Protein AF-A0A0B8NXT4-F1 (afdb_monomer)

Sequence (209 aa):
MANPEHKEELDTLDRLSVIGYRFGISLLAFSYLFLAYISIAQVAASVMSLLAISAALIAANLHIYDKNIRAIIVWSSWVGLLVIAVIGQPLIAQLLFCVTFSGIALKESFCFKVPGLKLIPVFIGLALIGQYFYLDILTAMSALFTGLIFGFLSIKNGRCRFILILETKPIIRYSCRLMAKRISSIALELRCRTKWITLCSSLYSPLLF

Foldseek 3Di:
DDDLVDDDDDDPVNVVLLVLQLVLLLLLLVLLLVQLVCLVVVDPDDSQVSLLSSLQSNLVSDDDPDPVLNCQLNVLSVVLNCCCVPVVDSLSSLVSSLSNQLSVLVVVVLVDVDPCSNCLSVLSVQLSVCVVVVVSVSNNVSSNSNSVSSNVVSVVVVVPPPDPVSPPVPSSVVVVVVVCVVVVVVVVVVVVVVVVVVVVVVVDDDDDD

Nearest PDB structures (foldseek):
  7udm-assembly1_A  TM=3.077E-01  e=2.463E-01  synthetic construct
  8zmg-assembly1_A  TM=3.151E-01  e=2.590E+00  Homo sapiens
  6vfi-assembly1_A  TM=2.582E-01  e=2.249E+00  synthetic construct
  7sqc-assembly1_1X  TM=1.809E-01  e=6.640E+00  Chlamydomonas reinhardtii

Secondary structure (DSSP, 8-state):
---TT--PPPPHHHHHHHHHHHHHHHHHHHHHHHHHHHHHHT-----HHHHHHHHHHHHHT---SSHHHHHHHHHHHHHHHHIIIII--HHHHHHHHHHHHHHHHHHHHHHS--TTGGGHHHHHHHHHHHHHTT-HHHHHHHHHHHHHHHHHHHHHHHHS-STTSSS-TTTHHHHHHHHHHHHHHHHHHHHHHHHHHHHHTTSS-----

Organism: NCBI:txid1481914

Mean predicted aligned error: 12.32 Å

Radius of gyration: 20.46 Å; Cα contacts (8 Å, |Δi|>4): 187; chains: 1; bounding box: 47×42×75 Å

Solvent-accessible surface area (backbone atoms only — not comparable to full-atom values): 11276 Å² total; per-residue (Å²): 132,85,63,88,87,61,80,76,80,81,51,71,65,61,56,48,40,55,51,39,30,53,50,13,44,40,41,40,11,51,28,26,40,49,43,15,50,31,42,71,69,69,48,100,71,81,49,60,66,46,45,47,53,16,39,50,33,32,40,77,48,62,85,54,93,52,66,66,63,36,46,56,35,33,48,30,26,54,50,18,50,46,33,42,75,73,69,64,41,62,71,63,18,49,55,26,37,47,53,29,54,32,51,50,36,54,55,50,43,74,78,39,96,54,92,64,38,82,50,40,51,56,29,54,50,44,22,52,51,15,59,75,69,68,35,42,68,52,20,18,54,25,21,35,55,44,9,52,52,36,40,52,48,36,54,52,54,62,67,58,63,83,64,65,83,79,68,53,76,73,65,54,66,57,53,53,59,49,47,54,51,50,52,47,48,53,50,48,52,52,54,50,53,53,52,52,55,58,55,55,66,71,72,74,76,89,90,75,134

Structure (mmCIF, N/CA/C/O backbone):
data_AF-A0A0B8NXT4-F1
#
_entry.id   AF-A0A0B8NXT4-F1
#
loop_
_atom_site.group_PDB
_atom_site.id
_atom_site.type_symbol
_atom_site.label_atom_id
_atom_site.label_alt_id
_atom_site.label_comp_id
_atom_site.label_asym_id
_atom_site.label_entity_id
_atom_site.label_seq_id
_atom_site.pdbx_PDB_ins_code
_atom_site.Cartn_x
_atom_site.Cartn_y
_atom_site.Cartn_z
_atom_site.occupancy
_atom_site.B_iso_or_equiv
_atom_site.auth_seq_id
_atom_site.auth_comp_id
_atom_site.auth_asym_id
_atom_site.auth_atom_id
_atom_site.pdbx_PDB_model_num
ATOM 1 N N . MET A 1 1 ? -24.914 -5.337 25.235 1.00 40.78 1 MET A N 1
ATOM 2 C CA . MET A 1 1 ? -24.198 -4.178 24.647 1.00 40.78 1 MET A CA 1
ATOM 3 C C . MET A 1 1 ? -23.783 -3.282 25.801 1.00 40.78 1 MET A C 1
ATOM 5 O O . MET A 1 1 ? -24.614 -3.081 26.674 1.00 40.78 1 MET A O 1
ATOM 9 N N . ALA A 1 2 ? -22.530 -2.818 25.836 1.00 44.03 2 ALA A N 1
ATOM 10 C CA . ALA A 1 2 ? -21.999 -2.002 26.933 1.00 44.03 2 ALA A CA 1
ATOM 11 C C . ALA A 1 2 ? -22.754 -0.669 27.091 1.00 44.03 2 ALA A C 1
ATOM 13 O O . ALA A 1 2 ? -23.154 -0.061 26.090 1.00 44.03 2 ALA A O 1
ATOM 14 N N . ASN A 1 3 ? -22.950 -0.260 28.347 1.00 52.53 3 ASN A N 1
ATOM 15 C CA . ASN A 1 3 ? -23.610 0.979 28.747 1.00 52.53 3 ASN A CA 1
ATOM 16 C C . ASN A 1 3 ? -22.764 2.193 28.288 1.00 52.53 3 ASN A C 1
ATOM 18 O O . ASN A 1 3 ? -21.589 2.255 28.641 1.00 52.53 3 ASN A O 1
ATOM 22 N N . PRO A 1 4 ? -23.312 3.143 27.503 1.00 56.56 4 PRO A N 1
ATOM 23 C CA . PRO A 1 4 ? -22.577 4.308 26.993 1.00 56.56 4 PRO A CA 1
ATOM 24 C C . PRO A 1 4 ? -22.055 5.269 28.072 1.00 56.56 4 PRO A C 1
ATOM 26 O O . PRO A 1 4 ? -21.209 6.107 27.769 1.00 56.56 4 PRO A O 1
ATOM 29 N N . GLU A 1 5 ? -22.533 5.157 29.310 1.00 69.75 5 GLU A N 1
ATOM 30 C CA . GLU A 1 5 ? -22.074 5.976 30.438 1.00 69.75 5 GLU A CA 1
ATOM 31 C C . GLU A 1 5 ? -20.754 5.474 31.047 1.00 69.75 5 GLU A C 1
ATOM 33 O O . GLU A 1 5 ? -20.082 6.207 31.771 1.00 69.75 5 GLU A O 1
ATOM 38 N N . HIS A 1 6 ? -20.340 4.245 30.723 1.00 55.66 6 HIS A N 1
ATOM 39 C CA . HIS A 1 6 ? -19.089 3.672 31.201 1.00 55.66 6 HIS A CA 1
ATOM 40 C C . HIS A 1 6 ? -17.977 3.884 30.166 1.00 55.66 6 HIS A C 1
ATOM 42 O O . HIS A 1 6 ? -17.968 3.263 29.101 1.00 55.66 6 HIS A O 1
ATOM 48 N N . LYS A 1 7 ? -17.031 4.781 30.469 1.00 51.56 7 LYS A N 1
ATOM 49 C CA . LYS A 1 7 ? -15.768 4.880 29.727 1.00 51.56 7 LYS A CA 1
ATOM 50 C C . LYS A 1 7 ? -14.829 3.795 30.240 1.00 51.56 7 LYS A C 1
ATOM 52 O O . LYS A 1 7 ? -14.230 3.957 31.297 1.00 51.56 7 LYS A O 1
ATOM 57 N N . GLU A 1 8 ? -14.733 2.704 29.492 1.00 58.38 8 GLU A N 1
ATOM 58 C CA . GLU A 1 8 ? -13.726 1.667 29.718 1.00 58.38 8 GLU A CA 1
ATOM 59 C C . GLU A 1 8 ? -12.323 2.282 29.569 1.00 58.38 8 GLU A C 1
ATOM 61 O O . GLU A 1 8 ? -12.062 3.066 28.649 1.00 58.38 8 GLU A O 1
ATOM 66 N N . GLU A 1 9 ? -11.434 1.973 30.510 1.00 63.62 9 GLU A N 1
ATOM 67 C CA . GLU A 1 9 ? -10.037 2.387 30.447 1.00 63.62 9 GLU A CA 1
ATOM 68 C C . GLU A 1 9 ? -9.359 1.621 29.304 1.00 63.62 9 GLU A C 1
ATOM 70 O O . GLU A 1 9 ? -9.446 0.395 29.236 1.00 63.62 9 GLU A O 1
ATOM 75 N N . LEU A 1 10 ? -8.746 2.338 28.355 1.00 61.41 10 LEU A N 1
ATOM 76 C CA . LEU A 1 10 ? -8.106 1.692 27.209 1.00 61.41 10 LEU A CA 1
ATOM 77 C C . LEU A 1 10 ? -6.908 0.869 27.678 1.00 61.41 10 LEU A C 1
ATOM 79 O O . LEU A 1 10 ? -5.921 1.428 28.162 1.00 61.41 10 LEU A O 1
ATOM 83 N N . ASP A 1 11 ? -6.966 -0.437 27.434 1.00 78.19 11 ASP A N 1
ATOM 84 C CA . ASP A 1 11 ? -5.828 -1.319 27.635 1.00 78.19 11 ASP A CA 1
ATOM 85 C C . ASP A 1 11 ? -4.679 -0.951 26.674 1.00 78.19 11 ASP A C 1
ATOM 87 O O . ASP A 1 11 ? -4.843 -0.395 25.580 1.00 78.19 11 ASP A O 1
ATOM 91 N N . THR A 1 12 ? -3.465 -1.276 27.092 1.00 80.19 12 THR A N 1
ATOM 92 C CA . THR A 1 12 ? -2.223 -1.078 26.344 1.00 80.19 12 THR A CA 1
ATOM 93 C C . THR A 1 12 ? -2.262 -1.704 24.944 1.00 80.19 12 THR A C 1
ATOM 95 O O . THR A 1 12 ? -1.736 -1.112 23.995 1.00 80.19 12 THR A O 1
ATOM 98 N N . LEU A 1 13 ? -2.943 -2.844 24.783 1.00 75.56 13 LEU A N 1
ATOM 99 C CA . LEU A 1 13 ? -3.126 -3.528 23.499 1.00 75.56 13 LEU A CA 1
ATOM 100 C C . LEU A 1 13 ? -3.982 -2.722 22.512 1.00 75.56 13 LEU A C 1
ATOM 102 O O . LEU A 1 13 ? -3.650 -2.647 21.326 1.00 75.56 13 LEU A O 1
ATOM 106 N N . ASP A 1 14 ? -5.023 -2.042 22.992 1.00 75.00 14 ASP A N 1
ATOM 107 C CA . ASP A 1 14 ? -5.861 -1.181 22.153 1.00 75.00 14 ASP A CA 1
ATOM 108 C C . ASP A 1 14 ? -5.101 0.063 21.699 1.00 75.00 14 ASP A C 1
ATOM 110 O O . ASP A 1 14 ? -5.216 0.513 20.556 1.00 75.00 14 ASP A O 1
ATOM 114 N N . ARG A 1 15 ? -4.237 0.599 22.563 1.00 75.81 15 ARG A N 1
ATOM 115 C CA . ARG A 1 15 ? -3.348 1.693 22.172 1.00 75.81 15 ARG A CA 1
ATOM 116 C C . ARG A 1 15 ? -2.363 1.251 21.088 1.00 75.81 15 ARG A C 1
ATOM 118 O O . ARG A 1 15 ? -2.132 1.999 20.134 1.00 75.81 15 ARG A O 1
ATOM 125 N N . LEU A 1 16 ? -1.800 0.051 21.217 1.00 81.56 16 LEU A N 1
ATOM 126 C CA . LEU A 1 16 ? -0.856 -0.499 20.247 1.00 81.56 16 LEU A CA 1
ATOM 127 C C . LEU A 1 16 ? -1.526 -0.774 18.895 1.00 81.56 16 LEU A C 1
ATOM 129 O O . LEU A 1 16 ? -0.958 -0.422 17.860 1.00 81.56 16 LEU A O 1
ATOM 133 N N . SER A 1 17 ? -2.750 -1.308 18.886 1.00 80.50 17 SER A N 1
ATOM 134 C CA . SER A 1 17 ? -3.489 -1.589 17.649 1.00 80.50 17 SER A CA 1
ATOM 135 C C . SER 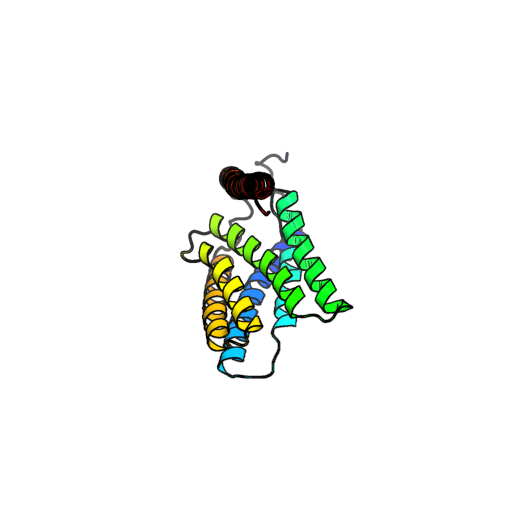A 1 17 ? -3.819 -0.315 16.860 1.00 80.50 17 SER A C 1
ATOM 137 O O . SER A 1 17 ? -3.652 -0.258 15.636 1.00 80.50 17 SER A O 1
ATOM 139 N N . VAL A 1 18 ? -4.185 0.766 17.559 1.00 79.88 18 VAL A N 1
ATOM 140 C CA . VAL A 1 18 ? -4.441 2.079 16.949 1.00 79.88 18 VAL A CA 1
ATOM 141 C C . VAL A 1 18 ? -3.169 2.677 16.349 1.00 79.88 18 VAL A C 1
ATOM 143 O O . VAL A 1 18 ? -3.203 3.213 15.235 1.00 79.88 18 VAL A O 1
ATOM 146 N N . ILE A 1 19 ? -2.043 2.594 17.064 1.00 84.44 19 ILE A N 1
ATOM 147 C CA . ILE A 1 19 ? -0.749 3.076 16.564 1.00 84.44 19 ILE A CA 1
ATOM 148 C C . ILE A 1 19 ? -0.321 2.254 15.344 1.00 84.44 19 ILE A C 1
ATOM 150 O O . ILE A 1 19 ? 0.040 2.841 14.325 1.00 84.44 19 ILE A O 1
ATOM 154 N N . GLY A 1 20 ? -0.431 0.924 15.407 1.00 85.44 20 GLY A N 1
ATOM 155 C CA . GLY A 1 20 ? -0.082 0.015 14.315 1.00 85.44 20 GLY A CA 1
ATOM 156 C C . GLY A 1 20 ? -0.885 0.280 13.041 1.00 85.44 20 GLY A C 1
ATOM 157 O O . GLY A 1 20 ? -0.307 0.393 11.961 1.00 85.44 20 GLY A O 1
ATOM 158 N N . TYR A 1 21 ? -2.201 0.484 13.161 1.00 88.12 21 TYR A N 1
ATOM 159 C CA . TYR A 1 21 ? -3.058 0.848 12.027 1.00 88.12 21 TYR A CA 1
ATOM 160 C C . TYR A 1 21 ? -2.624 2.167 11.369 1.00 88.12 21 TYR A C 1
ATOM 162 O O . TYR A 1 21 ? -2.479 2.248 10.147 1.00 88.12 21 TYR A O 1
ATOM 170 N N . ARG A 1 22 ? -2.381 3.209 12.176 1.00 87.25 22 ARG A N 1
ATOM 171 C CA . ARG A 1 22 ? -1.954 4.531 11.682 1.00 87.25 22 ARG A CA 1
ATOM 172 C C . ARG A 1 22 ? -0.574 4.473 11.039 1.00 87.25 22 ARG A C 1
ATOM 174 O O . ARG A 1 22 ? -0.371 5.064 9.981 1.00 87.25 22 ARG A O 1
ATOM 181 N N . PHE A 1 23 ? 0.351 3.744 11.655 1.00 90.25 23 PHE A N 1
ATOM 182 C CA . PHE A 1 23 ? 1.684 3.526 11.114 1.00 90.25 23 PHE A CA 1
ATOM 183 C C . PHE A 1 23 ? 1.624 2.774 9.779 1.00 90.25 23 PHE A C 1
ATOM 185 O O . PHE A 1 23 ? 2.276 3.187 8.825 1.00 90.25 23 PHE A O 1
ATOM 192 N N . GLY A 1 24 ? 0.756 1.764 9.663 1.00 92.31 24 GLY A N 1
ATOM 193 C CA . GLY A 1 24 ? 0.506 1.052 8.410 1.00 92.31 24 GLY A CA 1
ATOM 194 C C . GLY A 1 24 ? 0.061 1.971 7.267 1.00 92.31 24 GLY A C 1
ATOM 195 O O . GLY A 1 24 ? 0.594 1.868 6.166 1.00 92.31 24 GLY A O 1
ATOM 196 N N . ILE A 1 25 ? -0.847 2.924 7.521 1.00 91.88 25 ILE A N 1
ATOM 197 C CA . ILE A 1 25 ? -1.291 3.901 6.503 1.00 91.88 25 ILE A CA 1
ATOM 198 C C . ILE A 1 25 ? -0.161 4.863 6.103 1.00 91.88 25 ILE A C 1
ATOM 200 O O . ILE A 1 25 ? -0.010 5.181 4.924 1.00 91.88 25 ILE A O 1
ATOM 204 N N . SER A 1 26 ? 0.656 5.318 7.057 1.00 93.50 26 SER A N 1
ATOM 205 C CA . SER A 1 26 ? 1.833 6.150 6.761 1.00 93.50 26 SER A CA 1
ATOM 206 C C . SER A 1 26 ? 2.856 5.404 5.906 1.00 93.50 26 SER A C 1
ATOM 208 O O . SER A 1 26 ? 3.385 5.956 4.943 1.00 93.50 26 SER A O 1
ATOM 210 N N . LEU A 1 27 ? 3.106 4.137 6.235 1.00 94.81 27 LEU A N 1
ATOM 211 C CA . LEU A 1 27 ? 4.045 3.284 5.516 1.00 94.81 27 LEU A CA 1
ATOM 212 C C . LEU A 1 27 ? 3.525 2.966 4.108 1.00 94.81 27 LEU A C 1
ATOM 214 O O . LEU A 1 27 ? 4.300 2.966 3.154 1.00 94.81 27 LEU A O 1
ATOM 218 N N . LEU A 1 28 ? 2.209 2.806 3.946 1.00 94.94 28 LEU A N 1
ATOM 219 C CA . LEU A 1 28 ? 1.563 2.687 2.640 1.00 94.94 28 LEU A CA 1
ATOM 220 C C . LEU A 1 28 ? 1.795 3.930 1.769 1.00 94.94 28 LEU A C 1
ATOM 222 O O . LEU A 1 28 ? 2.192 3.804 0.611 1.00 94.94 28 LEU A O 1
ATOM 226 N N . ALA A 1 29 ? 1.592 5.128 2.328 1.00 95.19 29 ALA A N 1
ATOM 227 C CA . ALA A 1 29 ? 1.855 6.383 1.626 1.00 95.19 29 ALA A CA 1
ATOM 228 C C . ALA A 1 29 ? 3.316 6.473 1.166 1.00 95.19 29 ALA A C 1
ATOM 230 O O . ALA A 1 29 ? 3.588 6.765 0.002 1.00 95.19 29 ALA A O 1
ATOM 231 N N . PHE A 1 30 ? 4.246 6.157 2.072 1.00 95.75 30 PHE A N 1
ATOM 232 C CA . PHE A 1 30 ? 5.675 6.133 1.778 1.00 95.75 30 PHE A CA 1
ATOM 233 C C . PHE A 1 30 ? 6.021 5.121 0.680 1.00 95.75 30 PHE A C 1
ATOM 235 O O . PHE A 1 30 ? 6.772 5.447 -0.233 1.00 95.75 30 PHE A O 1
ATOM 242 N N . SER A 1 31 ? 5.420 3.929 0.711 1.00 95.88 31 SER A N 1
ATOM 243 C CA . SER A 1 31 ? 5.650 2.876 -0.286 1.00 95.88 31 SER A CA 1
ATOM 244 C C . SER A 1 31 ? 5.272 3.322 -1.699 1.00 95.88 31 SER A C 1
ATOM 246 O O . SER A 1 31 ? 6.032 3.092 -2.634 1.00 95.88 31 SER A O 1
ATOM 248 N N . TYR A 1 32 ? 4.127 3.993 -1.865 1.00 95.38 32 TYR A N 1
ATOM 249 C CA . TYR A 1 32 ? 3.691 4.499 -3.173 1.00 95.38 32 TYR A CA 1
ATOM 250 C C . TYR A 1 32 ? 4.495 5.716 -3.647 1.00 95.38 32 TYR A C 1
ATOM 252 O O . TYR A 1 32 ? 4.770 5.830 -4.839 1.00 95.38 32 TYR A O 1
ATOM 260 N N . LEU A 1 33 ? 4.923 6.600 -2.738 1.00 95.69 33 LEU A N 1
ATOM 261 C CA . LEU A 1 33 ? 5.844 7.686 -3.094 1.00 95.69 33 LEU A CA 1
ATOM 262 C C . LEU A 1 33 ? 7.210 7.142 -3.524 1.00 95.69 33 LEU A C 1
ATOM 264 O O . LEU A 1 33 ? 7.780 7.610 -4.507 1.00 95.69 33 LEU A O 1
ATOM 268 N N . PHE A 1 34 ? 7.713 6.125 -2.824 1.00 95.50 34 PHE A N 1
ATOM 269 C CA . PHE A 1 34 ? 8.961 5.469 -3.188 1.00 95.50 34 PHE A CA 1
ATOM 270 C C . PHE A 1 34 ? 8.834 4.705 -4.511 1.00 95.50 34 PHE A C 1
ATOM 272 O O . PHE A 1 34 ? 9.752 4.746 -5.325 1.00 95.50 34 PHE A O 1
ATOM 279 N N . LEU A 1 35 ? 7.671 4.099 -4.782 1.00 94.12 35 LEU A N 1
ATOM 280 C CA . LEU A 1 35 ? 7.378 3.476 -6.073 1.00 94.12 35 LEU A CA 1
ATOM 281 C C . LEU A 1 35 ? 7.424 4.502 -7.210 1.00 94.12 35 LEU A C 1
ATOM 283 O O . LEU A 1 35 ? 8.050 4.246 -8.231 1.00 94.12 35 LEU A O 1
ATOM 287 N N . ALA A 1 36 ? 6.822 5.678 -7.015 1.00 94.75 36 ALA A N 1
ATOM 288 C CA . ALA A 1 36 ? 6.888 6.753 -7.999 1.00 94.75 36 ALA A CA 1
ATOM 289 C C . ALA A 1 36 ? 8.331 7.211 -8.253 1.00 94.75 36 ALA A C 1
ATOM 291 O O . ALA A 1 36 ? 8.726 7.371 -9.404 1.00 94.75 36 ALA A O 1
ATOM 292 N N . TYR A 1 37 ? 9.131 7.372 -7.193 1.00 94.50 37 TYR A N 1
ATOM 293 C CA . TYR A 1 37 ? 10.545 7.728 -7.318 1.00 94.50 37 TYR A CA 1
ATOM 294 C C . TYR A 1 37 ? 11.330 6.683 -8.115 1.00 94.50 37 TYR A C 1
ATOM 296 O O . TYR A 1 37 ? 12.034 7.043 -9.053 1.00 94.50 37 TYR A O 1
ATOM 304 N N . ILE A 1 38 ? 11.170 5.399 -7.787 1.00 93.62 38 ILE A N 1
ATOM 305 C CA . ILE A 1 38 ? 11.840 4.296 -8.481 1.00 93.62 38 ILE A CA 1
ATOM 306 C C . ILE A 1 38 ? 11.467 4.263 -9.967 1.00 93.62 38 ILE A C 1
ATOM 308 O O . ILE A 1 38 ? 12.356 4.137 -10.806 1.00 93.62 38 ILE A O 1
ATOM 312 N N . SER A 1 39 ? 10.182 4.420 -10.299 1.00 91.56 39 SER A N 1
ATOM 313 C CA . SER A 1 39 ? 9.715 4.430 -11.690 1.00 91.56 39 SER A CA 1
ATOM 314 C C . SER A 1 39 ? 10.225 5.636 -12.487 1.00 91.56 39 SER A C 1
ATOM 316 O O . SER A 1 39 ? 10.478 5.504 -13.677 1.00 91.56 39 SER A O 1
ATOM 318 N N . ILE A 1 40 ? 10.407 6.802 -11.855 1.00 92.38 40 ILE A N 1
ATOM 319 C CA . ILE A 1 40 ? 10.955 8.002 -12.518 1.00 92.38 40 ILE A CA 1
ATOM 320 C C . ILE A 1 40 ? 12.476 7.903 -12.672 1.00 92.38 40 ILE A C 1
ATOM 322 O O . ILE A 1 40 ? 13.014 8.232 -13.723 1.00 92.38 40 ILE A O 1
ATOM 326 N N . ALA A 1 41 ? 13.170 7.471 -11.620 1.00 90.94 41 ALA A N 1
ATOM 327 C CA . ALA A 1 41 ? 14.628 7.389 -11.584 1.00 90.94 41 ALA A CA 1
ATOM 328 C C . ALA A 1 41 ? 15.182 6.114 -12.246 1.00 90.94 41 ALA A C 1
ATOM 330 O O . ALA A 1 41 ? 16.398 5.963 -12.334 1.00 90.94 41 ALA A O 1
ATOM 331 N N . GLN A 1 42 ? 14.306 5.196 -12.674 1.00 86.31 42 GLN A N 1
ATOM 332 C CA . GLN A 1 42 ? 14.641 3.897 -13.269 1.00 86.31 42 GLN A CA 1
ATOM 333 C C . GLN A 1 42 ? 15.647 3.087 -12.432 1.00 86.31 42 GLN A C 1
ATOM 335 O O . GLN A 1 42 ? 16.548 2.426 -12.946 1.00 86.31 42 GLN A O 1
ATOM 340 N N . VAL A 1 43 ? 15.492 3.140 -11.106 1.00 87.88 43 VAL A N 1
ATOM 341 C CA . VAL A 1 43 ? 16.362 2.429 -10.161 1.00 87.88 43 VAL A CA 1
ATOM 342 C C . VAL A 1 43 ? 15.871 0.991 -9.991 1.00 87.88 43 VAL A C 1
ATOM 344 O O . VAL A 1 43 ? 14.692 0.755 -9.755 1.00 87.88 43 VAL A O 1
ATOM 347 N N . ALA A 1 44 ? 16.771 0.009 -10.032 1.00 82.62 44 ALA A N 1
ATOM 348 C CA . ALA A 1 44 ? 16.433 -1.391 -9.769 1.00 82.62 44 ALA A CA 1
ATOM 349 C C . ALA A 1 44 ? 16.221 -1.650 -8.261 1.00 82.62 44 ALA A C 1
ATOM 351 O O . ALA A 1 44 ? 17.048 -2.266 -7.593 1.00 82.62 44 ALA A O 1
ATOM 352 N N . ALA A 1 45 ? 15.115 -1.152 -7.705 1.00 86.06 45 ALA A N 1
ATOM 353 C CA . ALA A 1 45 ? 14.714 -1.366 -6.317 1.00 86.06 45 ALA A CA 1
ATOM 354 C C . ALA A 1 45 ? 13.247 -1.808 -6.229 1.00 86.06 45 ALA A C 1
ATOM 356 O O . ALA A 1 45 ? 12.409 -1.422 -7.040 1.00 86.06 45 ALA A O 1
ATOM 357 N N . SER A 1 46 ? 12.919 -2.623 -5.224 1.00 86.50 46 SER A N 1
ATOM 358 C CA . SER A 1 46 ? 11.564 -3.148 -5.031 1.00 86.50 46 SER A CA 1
ATOM 359 C C . SER A 1 46 ? 10.879 -2.519 -3.821 1.00 86.50 46 SER A C 1
ATOM 361 O O . SER A 1 46 ? 11.424 -2.539 -2.719 1.00 86.50 46 SER A O 1
ATOM 363 N N . VAL A 1 47 ? 9.635 -2.071 -3.988 1.00 91.75 47 VAL A N 1
ATOM 364 C CA . VAL A 1 47 ? 8.789 -1.557 -2.889 1.00 91.75 47 VAL A CA 1
ATOM 365 C C . VAL A 1 47 ? 7.977 -2.643 -2.176 1.00 91.75 47 VAL A C 1
ATOM 367 O O . VAL A 1 47 ? 7.215 -2.356 -1.253 1.00 91.75 47 VAL A O 1
ATOM 370 N N . MET A 1 48 ? 8.105 -3.899 -2.612 1.00 91.00 48 MET A N 1
ATOM 371 C CA . MET A 1 48 ? 7.188 -4.976 -2.235 1.00 91.00 48 MET A CA 1
ATOM 372 C C . MET A 1 48 ? 7.220 -5.302 -0.741 1.00 91.00 48 MET A C 1
ATOM 374 O O . MET A 1 48 ? 6.179 -5.551 -0.143 1.00 91.00 48 MET A O 1
ATOM 378 N N . SER A 1 49 ? 8.399 -5.253 -0.119 1.00 91.62 49 SER A N 1
ATOM 379 C CA . SER A 1 49 ? 8.560 -5.479 1.321 1.00 91.62 49 SER A CA 1
ATOM 380 C C . SER A 1 49 ? 7.821 -4.426 2.150 1.00 91.62 49 SER A C 1
ATOM 382 O O . SER A 1 49 ? 7.119 -4.763 3.101 1.00 91.62 49 SER A O 1
ATOM 384 N N . LEU A 1 50 ? 7.907 -3.155 1.753 1.00 93.88 50 LEU A N 1
ATOM 385 C CA . LEU A 1 50 ? 7.201 -2.050 2.404 1.00 93.88 50 LEU A CA 1
ATOM 386 C C . LEU A 1 50 ? 5.677 -2.181 2.220 1.00 93.88 50 LEU A C 1
ATOM 388 O O . LEU A 1 50 ? 4.911 -2.045 3.179 1.00 93.88 50 LEU A O 1
ATOM 392 N N . LEU A 1 51 ? 5.221 -2.540 1.015 1.00 94.06 51 LEU A N 1
ATOM 393 C CA . LEU A 1 51 ? 3.804 -2.826 0.762 1.00 94.06 51 LEU A CA 1
ATOM 394 C C . LEU A 1 51 ? 3.300 -4.019 1.590 1.00 94.06 51 LEU A C 1
ATOM 396 O O . LEU A 1 51 ? 2.213 -3.951 2.156 1.00 94.06 51 LEU A O 1
ATOM 400 N N . ALA A 1 52 ? 4.097 -5.076 1.734 1.00 94.75 52 ALA A N 1
ATOM 401 C CA . ALA A 1 52 ? 3.743 -6.242 2.537 1.00 94.75 52 ALA A CA 1
ATOM 402 C C . ALA A 1 52 ? 3.623 -5.901 4.033 1.00 94.75 52 ALA A C 1
ATOM 404 O O . ALA A 1 52 ? 2.634 -6.261 4.672 1.00 94.75 52 ALA A O 1
ATOM 405 N N . ILE A 1 53 ? 4.582 -5.151 4.586 1.00 95.00 53 ILE A N 1
ATOM 406 C CA . ILE A 1 53 ? 4.557 -4.721 5.994 1.00 95.00 53 ILE A CA 1
ATOM 407 C C . ILE A 1 53 ? 3.356 -3.805 6.263 1.00 95.00 53 ILE A C 1
ATOM 409 O O . ILE A 1 53 ? 2.647 -3.987 7.254 1.00 95.00 53 ILE A O 1
ATOM 413 N N . SER A 1 54 ? 3.085 -2.845 5.373 1.00 95.12 54 SER A N 1
ATOM 414 C CA . SER A 1 54 ? 1.908 -1.977 5.509 1.00 95.12 54 SER A CA 1
ATOM 415 C C . SER A 1 54 ? 0.601 -2.769 5.411 1.00 95.12 54 SER A C 1
ATOM 417 O O . SER A 1 54 ? -0.279 -2.590 6.254 1.00 95.12 54 SER A O 1
ATOM 419 N N . ALA A 1 55 ? 0.482 -3.697 4.457 1.00 94.69 55 ALA A N 1
ATOM 420 C CA . ALA A 1 55 ? -0.680 -4.573 4.319 1.00 94.69 55 ALA A CA 1
ATOM 421 C C . ALA A 1 55 ? -0.914 -5.448 5.563 1.00 94.69 55 ALA A C 1
ATOM 423 O O . ALA A 1 55 ? -2.065 -5.597 5.985 1.00 94.69 55 ALA A O 1
ATOM 424 N N . ALA A 1 56 ? 0.152 -5.984 6.168 1.00 94.94 56 ALA A N 1
ATOM 425 C CA . ALA A 1 56 ? 0.098 -6.785 7.390 1.00 94.94 56 ALA A CA 1
ATOM 426 C C . ALA A 1 56 ? -0.400 -5.962 8.588 1.00 94.94 56 ALA A C 1
ATOM 428 O O . ALA A 1 56 ? -1.352 -6.354 9.265 1.00 94.94 56 ALA A O 1
ATOM 429 N N . LEU A 1 57 ? 0.198 -4.787 8.814 1.00 93.12 57 LEU A N 1
ATOM 430 C CA . LEU A 1 57 ? -0.164 -3.891 9.916 1.00 93.12 57 LEU A CA 1
ATOM 431 C C . LEU A 1 57 ? -1.607 -3.408 9.818 1.00 93.12 57 LEU A C 1
ATOM 433 O O . LEU A 1 57 ? -2.302 -3.318 10.833 1.00 93.12 57 LEU A O 1
ATOM 437 N N . ILE A 1 58 ? -2.071 -3.099 8.605 1.00 92.62 58 ILE A N 1
ATOM 438 C CA . ILE A 1 58 ? -3.447 -2.655 8.424 1.00 92.62 58 ILE A CA 1
ATOM 439 C C . ILE A 1 58 ? -4.415 -3.828 8.607 1.00 92.62 58 ILE A C 1
ATOM 441 O O . ILE A 1 58 ? -5.407 -3.666 9.312 1.00 92.62 58 ILE A O 1
ATOM 445 N N . ALA A 1 59 ? -4.130 -5.004 8.039 1.00 92.38 59 ALA A N 1
ATOM 446 C CA . ALA A 1 59 ? -4.997 -6.176 8.158 1.00 92.38 59 ALA A CA 1
ATOM 447 C C . ALA A 1 59 ? -5.128 -6.681 9.603 1.00 92.38 59 ALA A C 1
ATOM 449 O O . ALA A 1 59 ? -6.233 -7.028 10.017 1.00 92.38 59 ALA A O 1
ATOM 450 N N . ALA A 1 60 ? -4.040 -6.665 10.379 1.00 90.12 60 ALA A N 1
ATOM 451 C CA . ALA A 1 60 ? -4.045 -7.071 11.785 1.00 90.12 60 ALA A CA 1
ATOM 452 C C . ALA A 1 60 ? -4.954 -6.186 12.655 1.00 90.12 60 ALA A C 1
ATOM 454 O O . ALA A 1 60 ? -5.603 -6.675 13.574 1.00 90.12 60 ALA A O 1
ATOM 455 N N . ASN A 1 61 ? -5.041 -4.892 12.333 1.00 88.38 61 ASN A N 1
ATOM 456 C CA . ASN A 1 61 ? -5.770 -3.898 13.124 1.00 88.38 61 ASN A CA 1
ATOM 457 C C . ASN A 1 61 ? -7.089 -3.447 12.461 1.00 88.38 61 ASN A C 1
ATOM 459 O O . ASN A 1 61 ? -7.725 -2.479 12.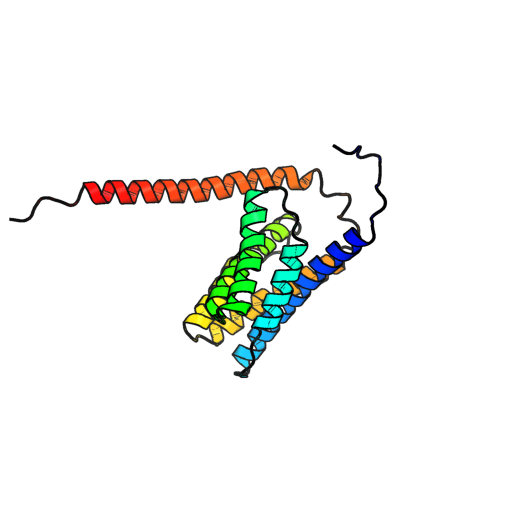892 1.00 88.38 61 ASN A O 1
ATOM 463 N N . LEU A 1 62 ? -7.526 -4.119 11.387 1.00 85.31 62 LEU A N 1
ATOM 464 C CA . LEU A 1 62 ? -8.708 -3.710 10.634 1.00 85.31 62 LEU A CA 1
ATOM 465 C C . LEU A 1 62 ? -9.999 -4.136 11.338 1.00 85.31 62 LEU A C 1
ATOM 467 O O . LEU A 1 62 ? -10.427 -5.289 11.291 1.00 85.31 62 LEU A O 1
ATOM 471 N N . HIS A 1 63 ? -10.714 -3.150 11.872 1.00 80.12 63 HIS A N 1
ATOM 472 C CA . HIS A 1 63 ? -12.064 -3.349 12.385 1.00 80.12 63 HIS A CA 1
ATOM 473 C C . HIS A 1 63 ? -13.121 -2.781 11.416 1.00 80.12 63 HIS A C 1
ATOM 475 O O . HIS A 1 63 ? -13.193 -1.568 11.196 1.00 80.12 63 HIS A O 1
ATOM 481 N N . ILE A 1 64 ? -13.938 -3.657 10.815 1.00 78.31 64 ILE A N 1
ATOM 482 C CA . ILE A 1 64 ? -15.127 -3.327 9.998 1.00 78.31 64 ILE A CA 1
ATOM 483 C C . ILE A 1 64 ? -16.333 -4.084 10.558 1.00 78.31 64 ILE A C 1
ATOM 485 O O . ILE A 1 64 ? -16.252 -5.291 10.767 1.00 78.31 64 ILE A O 1
ATOM 489 N N . TYR A 1 65 ? -17.452 -3.398 10.805 1.00 73.50 65 TYR A N 1
ATOM 490 C CA . TYR A 1 65 ? -18.638 -4.004 11.432 1.00 73.50 65 TYR A CA 1
ATOM 491 C C . TYR A 1 65 ? -19.226 -5.179 10.637 1.00 73.50 65 TYR A C 1
ATOM 493 O O . TYR A 1 65 ? -19.718 -6.130 11.236 1.00 73.50 65 TYR A O 1
ATOM 501 N N . ASP A 1 66 ? -19.159 -5.130 9.306 1.00 78.75 66 ASP A N 1
ATOM 502 C CA . ASP A 1 66 ? -19.583 -6.238 8.452 1.00 78.75 66 ASP A CA 1
ATOM 503 C C . ASP A 1 66 ? -18.517 -7.345 8.428 1.00 78.75 66 ASP A C 1
ATOM 505 O O . ASP A 1 66 ? -17.397 -7.147 7.944 1.00 78.75 66 ASP A O 1
ATOM 509 N N . LYS A 1 67 ? -18.877 -8.523 8.948 1.00 85.81 67 LYS A N 1
ATOM 510 C CA . LYS A 1 67 ? -17.978 -9.680 9.038 1.00 85.81 67 LYS A CA 1
ATOM 511 C C . LYS A 1 67 ? -17.485 -10.163 7.670 1.00 85.81 67 LYS A C 1
ATOM 513 O O . LYS A 1 67 ? -16.329 -10.561 7.559 1.00 85.81 67 LYS A O 1
ATOM 518 N N . ASN A 1 68 ? -18.326 -10.105 6.635 1.00 85.69 68 ASN A N 1
ATOM 519 C CA . ASN A 1 68 ? -18.009 -10.654 5.319 1.00 85.69 68 ASN A CA 1
ATOM 520 C C . ASN A 1 68 ? -17.008 -9.743 4.606 1.00 85.69 68 ASN A C 1
ATOM 522 O O . ASN A 1 68 ? -15.994 -10.207 4.091 1.00 85.69 68 ASN A O 1
ATOM 526 N N . ILE A 1 69 ? -17.258 -8.431 4.641 1.00 84.38 69 ILE A N 1
ATOM 527 C CA . ILE A 1 69 ? -16.361 -7.435 4.038 1.00 84.38 69 ILE A CA 1
ATOM 528 C C . ILE A 1 69 ? -15.011 -7.436 4.762 1.00 84.38 69 ILE A C 1
ATOM 530 O O . ILE A 1 69 ? -13.964 -7.416 4.115 1.00 84.38 69 ILE A O 1
ATOM 534 N N . ARG A 1 70 ? -15.026 -7.507 6.102 1.00 87.06 70 ARG A N 1
ATOM 535 C CA . ARG A 1 70 ? -13.797 -7.613 6.896 1.00 87.06 70 ARG A CA 1
ATOM 536 C C . ARG A 1 70 ? -12.990 -8.845 6.495 1.00 87.06 70 ARG A C 1
ATOM 538 O O . ARG A 1 70 ? -11.792 -8.715 6.275 1.00 87.06 70 ARG A O 1
ATOM 545 N N . ALA A 1 71 ? -13.638 -10.005 6.383 1.00 88.81 71 ALA A N 1
ATOM 546 C CA . ALA A 1 71 ? -12.972 -11.246 6.017 1.00 88.81 71 ALA A CA 1
ATOM 547 C C . ALA A 1 71 ? -12.300 -11.136 4.643 1.00 88.81 71 ALA A C 1
ATOM 549 O O . ALA A 1 71 ? -11.118 -11.428 4.545 1.00 88.81 71 ALA A O 1
ATOM 550 N N . ILE A 1 72 ? -13.000 -10.644 3.615 1.00 90.75 72 ILE A N 1
ATOM 551 C CA . ILE A 1 72 ? -12.434 -10.499 2.261 1.00 90.75 72 ILE A CA 1
ATOM 552 C C . ILE A 1 72 ? -11.175 -9.623 2.278 1.00 90.75 72 ILE A C 1
ATOM 554 O O . ILE A 1 72 ? -10.141 -10.013 1.739 1.00 90.75 72 ILE A O 1
ATOM 558 N N . ILE A 1 73 ? -11.237 -8.465 2.941 1.00 90.00 73 ILE A N 1
ATOM 559 C CA . ILE A 1 73 ? -10.099 -7.544 3.016 1.00 90.00 73 ILE A CA 1
ATOM 560 C C . ILE A 1 73 ? -8.951 -8.183 3.805 1.00 90.00 73 ILE A C 1
ATOM 562 O O . ILE A 1 73 ? -7.846 -8.296 3.293 1.00 90.00 73 ILE A O 1
ATOM 566 N N . VAL A 1 74 ? -9.192 -8.660 5.025 1.00 93.81 74 VAL A N 1
ATOM 567 C CA . VAL A 1 74 ? -8.126 -9.213 5.876 1.00 93.81 74 VAL A CA 1
ATOM 568 C C . VAL A 1 74 ? -7.487 -10.447 5.235 1.00 93.81 74 VAL A C 1
ATOM 570 O O . VAL A 1 74 ? -6.262 -10.512 5.136 1.00 93.81 74 VAL A O 1
ATOM 573 N N . TRP A 1 75 ? -8.289 -11.389 4.732 1.00 94.06 75 TRP A N 1
ATOM 574 C CA . TRP A 1 75 ? -7.773 -12.598 4.090 1.00 94.06 75 TRP A CA 1
ATOM 575 C C . TRP A 1 75 ? -7.006 -12.299 2.807 1.00 94.06 75 TRP A C 1
ATOM 577 O O . TRP A 1 75 ? -5.985 -12.937 2.581 1.00 94.06 75 TRP A O 1
ATOM 587 N N . SER A 1 76 ? -7.413 -11.314 2.000 1.00 93.88 76 SER A N 1
ATOM 588 C CA . SER A 1 76 ? -6.625 -10.949 0.813 1.00 93.88 76 SER A CA 1
ATOM 589 C C . SER A 1 76 ? -5.220 -10.436 1.169 1.00 93.88 76 SER A C 1
ATOM 591 O O . SER A 1 76 ? -4.260 -10.856 0.528 1.00 93.88 76 SER A O 1
ATOM 593 N N . SER A 1 77 ? -5.050 -9.656 2.248 1.00 94.19 77 SER A N 1
ATOM 594 C CA . SER A 1 77 ? -3.710 -9.287 2.750 1.00 94.19 77 SER A CA 1
ATOM 595 C C . SER A 1 77 ? -2.897 -10.507 3.197 1.00 94.19 77 SER A C 1
ATOM 597 O O . SER A 1 77 ? -1.732 -10.632 2.828 1.00 94.19 77 SER A O 1
ATOM 599 N N . TRP A 1 78 ? -3.489 -11.415 3.980 1.00 95.12 78 TRP A N 1
ATOM 600 C CA . TRP A 1 78 ? -2.779 -12.604 4.473 1.00 95.12 78 TRP A CA 1
ATOM 601 C C . TRP A 1 78 ? -2.394 -13.568 3.352 1.00 95.12 78 TRP A C 1
ATOM 603 O O . TRP A 1 78 ? -1.267 -14.054 3.325 1.00 95.12 78 TRP A O 1
ATOM 613 N N . VAL A 1 79 ? -3.288 -13.797 2.388 1.00 95.31 79 VAL A N 1
ATOM 614 C CA . VAL A 1 79 ? -2.974 -14.598 1.200 1.00 95.31 79 VAL A CA 1
ATOM 615 C C . VAL A 1 79 ? -1.878 -13.911 0.385 1.00 95.31 79 VAL A C 1
ATOM 617 O O . VAL A 1 79 ? -0.939 -14.581 -0.018 1.00 95.31 79 VAL A O 1
ATOM 620 N N . GLY A 1 80 ? -1.916 -12.584 0.209 1.00 94.06 80 GLY A N 1
ATOM 621 C CA . GLY A 1 80 ? -0.857 -11.842 -0.489 1.00 94.06 80 GLY A CA 1
ATOM 622 C C . GLY A 1 80 ? 0.520 -11.993 0.165 1.00 94.06 80 GLY A C 1
ATOM 623 O O . GLY A 1 80 ? 1.511 -12.228 -0.526 1.00 94.06 80 GLY A O 1
ATOM 624 N N . LEU A 1 81 ? 0.576 -11.952 1.499 1.00 94.56 81 LEU A N 1
ATOM 625 C CA . LEU A 1 81 ? 1.794 -12.230 2.267 1.00 94.56 81 LEU A CA 1
ATOM 626 C C . LEU A 1 81 ? 2.303 -13.658 2.035 1.00 94.56 81 LEU A C 1
ATOM 628 O O . LEU A 1 81 ? 3.494 -13.839 1.790 1.00 94.56 81 LEU A O 1
ATOM 632 N N . LEU A 1 82 ? 1.415 -14.657 2.057 1.00 94.56 82 LEU A N 1
ATOM 633 C CA . LEU A 1 82 ? 1.780 -16.048 1.771 1.00 94.56 82 LEU A CA 1
ATOM 634 C C . LEU A 1 82 ? 2.270 -16.235 0.330 1.00 94.56 82 LEU A C 1
ATOM 636 O O . LEU A 1 82 ? 3.236 -16.960 0.111 1.00 94.56 82 LEU A O 1
ATOM 640 N N . VAL A 1 83 ? 1.657 -15.561 -0.649 1.00 94.56 83 VAL A N 1
ATOM 641 C CA . VAL A 1 83 ? 2.107 -15.610 -2.048 1.00 94.56 83 VAL A CA 1
ATOM 642 C C . VAL A 1 83 ? 3.534 -15.078 -2.178 1.00 94.56 83 VAL A C 1
ATOM 644 O O . VAL A 1 83 ? 4.349 -15.708 -2.846 1.00 94.56 83 VAL A O 1
ATOM 647 N N . ILE A 1 84 ? 3.874 -13.967 -1.517 1.00 93.44 84 ILE A N 1
ATOM 648 C CA . ILE A 1 84 ? 5.259 -13.468 -1.507 1.00 93.44 84 ILE A CA 1
ATOM 649 C C . ILE A 1 84 ? 6.196 -14.434 -0.783 1.00 93.44 84 ILE A C 1
ATOM 651 O O . ILE A 1 84 ? 7.265 -14.728 -1.306 1.00 93.44 84 ILE A O 1
ATOM 655 N N . ALA A 1 85 ? 5.808 -14.927 0.395 1.00 92.38 85 ALA A N 1
ATOM 656 C CA . ALA A 1 85 ? 6.689 -15.724 1.245 1.00 92.38 85 ALA A CA 1
ATOM 657 C C . ALA A 1 85 ? 6.967 -17.133 0.697 1.00 92.38 85 ALA A C 1
ATOM 659 O O . ALA A 1 85 ? 8.064 -17.648 0.883 1.00 92.38 85 ALA A O 1
ATOM 660 N N . VAL A 1 86 ? 5.981 -17.759 0.048 1.00 94.25 86 VAL A N 1
ATOM 661 C CA . VAL A 1 86 ? 6.058 -19.163 -0.392 1.00 94.25 86 VAL A CA 1
ATOM 662 C C . VAL A 1 86 ? 6.246 -19.277 -1.901 1.00 94.25 86 VAL A C 1
ATOM 664 O O . VAL A 1 86 ? 7.058 -20.071 -2.361 1.00 94.25 86 VAL A O 1
ATOM 667 N N . ILE A 1 87 ? 5.485 -18.506 -2.680 1.00 92.00 87 ILE A N 1
ATOM 668 C CA . ILE A 1 87 ? 5.451 -18.632 -4.146 1.00 92.00 87 ILE A CA 1
ATOM 669 C C . ILE A 1 87 ? 6.473 -17.688 -4.797 1.00 92.00 87 ILE A C 1
ATOM 671 O O . ILE A 1 87 ? 6.939 -17.945 -5.904 1.00 92.00 87 ILE A O 1
ATOM 675 N N . GLY A 1 88 ? 6.825 -16.584 -4.130 1.00 89.31 88 GLY A N 1
ATOM 676 C CA . GLY A 1 88 ? 7.771 -15.598 -4.652 1.00 89.31 88 GLY A CA 1
ATOM 677 C C . GLY A 1 88 ? 7.239 -14.821 -5.859 1.00 89.31 88 GLY A C 1
ATOM 678 O O . GLY A 1 88 ? 8.028 -14.312 -6.647 1.00 89.31 88 GLY A O 1
ATOM 679 N N . GLN A 1 89 ? 5.913 -14.734 -6.028 1.00 90.19 89 GLN A N 1
ATOM 680 C CA . GLN A 1 89 ? 5.269 -14.065 -7.166 1.00 90.19 89 GLN A CA 1
ATOM 681 C C . GLN A 1 89 ? 4.775 -12.657 -6.779 1.00 90.19 89 GLN A C 1
ATOM 683 O O . GLN A 1 89 ? 3.647 -12.512 -6.291 1.00 90.19 89 GLN A O 1
ATOM 688 N N . PRO A 1 90 ? 5.580 -11.594 -6.992 1.00 88.94 90 PRO A N 1
ATOM 689 C CA . PRO A 1 90 ? 5.274 -10.250 -6.498 1.00 88.94 90 PRO A CA 1
ATOM 690 C C . PRO A 1 90 ? 4.016 -9.655 -7.140 1.00 88.94 90 PRO A C 1
ATOM 692 O O . PRO A 1 90 ? 3.225 -9.010 -6.457 1.00 88.94 90 PRO A O 1
ATOM 695 N N . LEU A 1 91 ? 3.784 -9.908 -8.431 1.00 88.75 91 LEU A N 1
ATOM 696 C CA . LEU A 1 91 ? 2.661 -9.322 -9.167 1.00 88.75 91 LEU A CA 1
ATOM 697 C C . LEU A 1 91 ? 1.300 -9.790 -8.619 1.00 88.75 91 LEU A C 1
ATOM 699 O O . LEU A 1 91 ? 0.386 -8.990 -8.418 1.00 88.75 91 LEU A O 1
ATOM 703 N N . ILE A 1 92 ? 1.184 -11.086 -8.315 1.00 91.06 92 ILE A N 1
ATOM 704 C CA . ILE A 1 92 ? -0.038 -11.684 -7.757 1.00 91.06 92 ILE A CA 1
ATOM 705 C C . ILE A 1 92 ? -0.289 -11.152 -6.344 1.00 91.06 92 ILE A C 1
ATOM 707 O O . ILE A 1 92 ? -1.414 -10.790 -5.998 1.00 91.06 92 ILE A O 1
ATOM 711 N N . ALA A 1 93 ? 0.757 -11.062 -5.526 1.00 93.31 93 ALA A N 1
ATOM 712 C 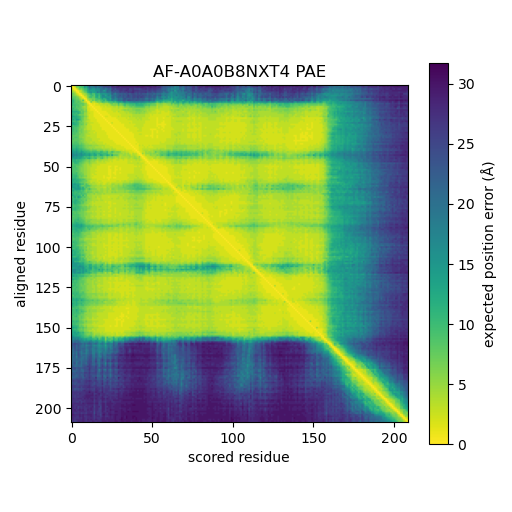CA . ALA A 1 93 ? 0.624 -10.520 -4.184 1.00 93.31 93 ALA A CA 1
ATOM 713 C C . ALA A 1 93 ? 0.237 -9.039 -4.185 1.00 93.31 93 ALA A C 1
ATOM 715 O O . ALA A 1 93 ? -0.605 -8.623 -3.392 1.00 93.31 93 ALA A O 1
ATOM 716 N N . GLN A 1 94 ? 0.771 -8.252 -5.119 1.00 91.75 94 GLN A N 1
ATOM 717 C CA . GLN A 1 94 ? 0.390 -6.854 -5.268 1.00 91.75 94 GLN A CA 1
ATOM 718 C C . GLN A 1 94 ? -1.077 -6.691 -5.677 1.00 91.75 94 GLN A C 1
ATOM 720 O O . GLN A 1 94 ? -1.747 -5.783 -5.182 1.00 91.75 94 GLN A O 1
ATOM 725 N N . LEU A 1 95 ? -1.608 -7.583 -6.519 1.00 93.75 95 LEU A N 1
ATOM 726 C CA . LEU A 1 95 ? -3.034 -7.607 -6.850 1.00 93.75 95 LEU A CA 1
ATOM 727 C C . LEU A 1 95 ? -3.893 -7.854 -5.601 1.00 93.75 95 LEU A C 1
ATOM 729 O O . LEU A 1 95 ? -4.897 -7.174 -5.389 1.00 93.75 95 LEU A O 1
ATOM 733 N N . LEU A 1 96 ? -3.471 -8.779 -4.738 1.00 94.31 96 LEU A N 1
ATOM 734 C CA . LEU A 1 96 ? -4.147 -9.058 -3.470 1.00 94.31 96 LEU A CA 1
ATOM 735 C C . LEU A 1 96 ? -4.059 -7.874 -2.495 1.00 94.31 96 LEU A C 1
ATOM 737 O O . LEU A 1 96 ? -5.061 -7.504 -1.885 1.00 94.31 96 LEU A O 1
ATOM 741 N N . PHE A 1 97 ? -2.907 -7.207 -2.406 1.00 94.38 97 PHE A N 1
ATOM 742 C CA . PHE A 1 97 ? -2.762 -5.982 -1.616 1.00 94.38 97 PHE A CA 1
ATOM 743 C C . PHE A 1 97 ? -3.574 -4.809 -2.184 1.00 94.38 97 PHE A C 1
ATOM 745 O O . PHE A 1 97 ? -4.098 -3.989 -1.434 1.00 94.38 97 PHE A O 1
ATOM 752 N N . CYS A 1 98 ? -3.768 -4.734 -3.501 1.00 92.50 98 CYS A N 1
ATOM 753 C CA . CYS A 1 98 ? -4.635 -3.730 -4.115 1.00 92.50 98 CYS A CA 1
ATOM 754 C C . CYS A 1 98 ? -6.084 -3.843 -3.619 1.00 92.50 98 CYS A C 1
ATOM 756 O O . CYS A 1 98 ? -6.726 -2.818 -3.362 1.00 92.50 98 CYS A O 1
ATOM 758 N N . VAL A 1 99 ? -6.587 -5.066 -3.411 1.00 92.38 99 VAL A N 1
ATOM 759 C CA . VAL A 1 99 ? -7.915 -5.291 -2.817 1.00 92.38 99 VAL A CA 1
ATOM 760 C C . VAL A 1 99 ? -7.986 -4.677 -1.418 1.00 92.38 99 VAL A C 1
ATOM 762 O O . VAL A 1 99 ? -8.960 -3.988 -1.094 1.00 92.38 99 VAL A O 1
ATOM 765 N N . THR A 1 100 ? -6.943 -4.851 -0.604 1.00 93.19 100 THR A N 1
ATOM 766 C CA . THR A 1 100 ? -6.947 -4.335 0.768 1.00 93.19 100 THR A CA 1
ATOM 767 C C . THR A 1 100 ? -6.831 -2.830 0.827 1.00 93.19 100 THR A C 1
ATOM 769 O O . THR A 1 100 ? -7.671 -2.183 1.457 1.00 93.19 100 THR A O 1
ATOM 772 N N . PHE A 1 101 ? -5.875 -2.252 0.105 1.00 93.19 101 PHE A N 1
ATOM 773 C CA . PHE A 1 101 ? -5.682 -0.805 0.034 1.00 93.19 101 PHE A CA 1
ATOM 774 C C . PHE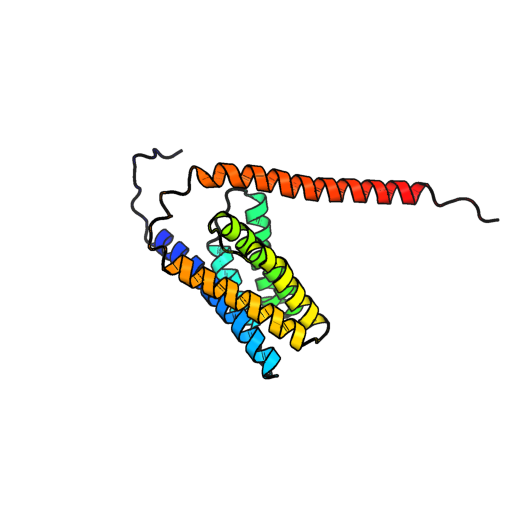 A 1 101 ? -6.907 -0.081 -0.529 1.00 93.19 101 PHE A C 1
ATOM 776 O O . PHE A 1 101 ? -7.300 0.960 0.004 1.00 93.19 101 PHE A O 1
ATOM 783 N N . SER A 1 102 ? -7.579 -0.665 -1.524 1.00 91.06 102 SER A N 1
ATOM 784 C CA . SER A 1 102 ? -8.847 -0.142 -2.045 1.00 91.06 102 SER A CA 1
ATOM 785 C C . SER A 1 102 ? -9.960 -0.185 -0.994 1.00 91.06 102 SER A C 1
ATOM 787 O O . SER A 1 102 ? -10.694 0.790 -0.826 1.00 91.06 102 SER A O 1
ATOM 789 N N . GLY A 1 103 ? -10.069 -1.282 -0.236 1.00 88.19 103 GLY A N 1
ATOM 790 C CA . GLY A 1 103 ? -11.043 -1.414 0.851 1.00 88.19 103 GLY A CA 1
ATOM 791 C C . GLY A 1 103 ? -10.831 -0.392 1.974 1.00 88.19 103 GLY A C 1
ATOM 792 O O . GLY A 1 103 ? -11.792 0.211 2.460 1.00 88.19 103 GLY A O 1
ATOM 793 N N . ILE A 1 104 ? -9.574 -0.142 2.347 1.00 89.50 104 ILE A N 1
ATOM 794 C CA . ILE A 1 104 ? -9.200 0.855 3.360 1.00 89.50 104 ILE A CA 1
ATOM 795 C C . ILE A 1 104 ? -9.504 2.269 2.859 1.00 89.50 104 ILE A C 1
ATOM 797 O O . ILE A 1 104 ? -10.136 3.044 3.575 1.00 89.50 104 ILE A O 1
ATOM 801 N N . ALA A 1 105 ? -9.134 2.594 1.617 1.00 89.06 105 ALA A N 1
ATOM 802 C CA . ALA A 1 105 ? -9.445 3.885 1.006 1.00 89.06 105 ALA A CA 1
ATOM 803 C C . ALA A 1 105 ? -10.956 4.164 1.000 1.00 89.06 105 ALA A C 1
ATOM 805 O O . ALA A 1 105 ? -11.394 5.259 1.360 1.00 89.06 105 ALA A O 1
ATOM 806 N N . LEU A 1 106 ? -11.769 3.158 0.662 1.00 84.56 106 LEU A N 1
ATOM 807 C CA . LEU A 1 106 ? -13.223 3.276 0.712 1.00 84.56 106 LEU A CA 1
ATOM 808 C C . LEU A 1 106 ? -13.719 3.512 2.139 1.00 84.56 106 LEU A C 1
ATOM 810 O O . LEU A 1 106 ? -14.504 4.436 2.338 1.00 84.56 106 LEU A O 1
ATOM 814 N N . LYS A 1 107 ? -13.241 2.749 3.130 1.00 85.06 107 LYS A N 1
ATOM 815 C CA . LYS A 1 107 ? -13.600 2.940 4.547 1.00 85.06 107 LYS A CA 1
ATOM 816 C C . LYS A 1 107 ? -13.296 4.366 5.018 1.00 85.06 107 LYS A C 1
ATOM 818 O O . LYS A 1 107 ? -14.180 5.040 5.544 1.00 85.06 107 LYS A O 1
ATOM 823 N N . GLU A 1 108 ? -12.078 4.842 4.785 1.00 84.56 108 GLU A N 1
ATOM 824 C CA . GLU A 1 108 ? -11.628 6.165 5.231 1.00 84.56 108 GLU A CA 1
ATOM 825 C C . GLU A 1 108 ? -12.347 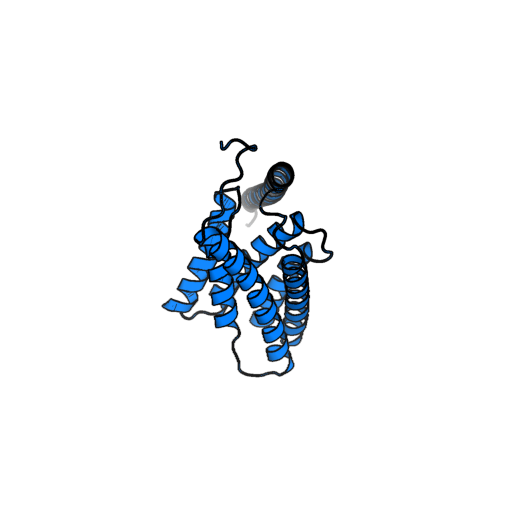7.309 4.496 1.00 84.56 108 GLU A C 1
ATOM 827 O O . GLU A 1 108 ? -12.518 8.396 5.050 1.00 84.56 108 GLU A O 1
ATOM 832 N N . SER A 1 109 ? -12.868 7.058 3.287 1.00 83.31 109 SER A N 1
ATOM 833 C CA . SER A 1 109 ? -13.619 8.059 2.513 1.00 83.31 109 SER A CA 1
ATOM 834 C C . SER A 1 109 ? -14.982 8.402 3.121 1.00 83.31 109 SER A C 1
ATOM 836 O O . SER A 1 109 ? -15.540 9.459 2.824 1.00 83.31 109 SER A O 1
ATOM 838 N N . PHE A 1 110 ? -15.519 7.525 3.978 1.00 74.56 110 PHE A N 1
ATOM 839 C CA . PHE A 1 110 ? -16.725 7.804 4.760 1.00 74.56 110 PHE A CA 1
ATOM 840 C C . PHE A 1 110 ? -16.413 8.578 6.039 1.00 74.56 110 PHE A C 1
ATOM 842 O O . PHE A 1 110 ? -17.235 9.380 6.475 1.00 74.56 110 PHE A O 1
ATOM 849 N N . CYS A 1 111 ? -15.244 8.339 6.635 1.00 69.81 111 CYS A N 1
ATOM 850 C CA . CYS A 1 111 ? -14.818 8.991 7.871 1.00 69.81 111 CYS A CA 1
ATOM 851 C C . CYS A 1 111 ? -14.374 10.436 7.625 1.00 69.81 111 CYS A C 1
ATOM 853 O O . CYS A 1 111 ? -14.668 11.324 8.424 1.00 69.81 111 CYS A O 1
ATOM 855 N N . PHE A 1 112 ? -13.691 10.692 6.507 1.00 69.56 112 PHE A N 1
ATOM 856 C CA . PHE A 1 112 ? -13.148 12.005 6.196 1.00 69.56 112 PHE A CA 1
ATOM 857 C C . PHE A 1 112 ? -13.669 12.530 4.863 1.00 69.56 112 PHE A C 1
ATOM 859 O O . PHE A 1 112 ? -13.510 11.915 3.811 1.00 69.56 112 PHE A O 1
ATOM 866 N N . LYS A 1 113 ? -14.198 13.756 4.887 1.00 72.94 113 LYS A N 1
ATOM 867 C CA . LYS A 1 113 ? -14.521 14.523 3.680 1.00 72.94 113 LYS A CA 1
ATOM 868 C C . LYS A 1 113 ? -13.221 15.046 3.050 1.00 72.94 113 LYS A C 1
ATOM 870 O O . LYS A 1 113 ? -12.853 16.201 3.244 1.00 72.94 113 LYS A O 1
ATOM 875 N N . VAL A 1 114 ? -12.465 14.162 2.397 1.00 74.88 114 VAL A N 1
ATOM 876 C CA . VAL A 1 114 ? -11.254 14.491 1.626 1.00 74.88 114 VAL A CA 1
ATOM 877 C C . VAL A 1 114 ? -11.564 14.297 0.139 1.00 74.88 114 VAL A C 1
ATOM 879 O O . VAL A 1 114 ? -11.966 13.195 -0.251 1.00 74.88 114 VAL A O 1
ATOM 882 N N . PRO A 1 115 ? -11.421 15.337 -0.702 1.00 75.50 115 PRO A N 1
ATOM 883 C CA . PRO A 1 115 ? -11.594 15.191 -2.143 1.00 75.50 115 PRO A CA 1
ATOM 884 C C . PRO A 1 115 ? -10.513 14.251 -2.701 1.00 75.50 115 PRO A C 1
ATOM 886 O O . PRO A 1 115 ? -9.353 14.341 -2.316 1.00 75.50 115 PRO A O 1
ATOM 889 N N . GLY A 1 116 ? -10.896 13.316 -3.574 1.00 79.94 116 GLY A N 1
ATOM 890 C CA . GLY A 1 116 ? -9.968 12.376 -4.225 1.00 79.94 116 GLY A CA 1
ATOM 891 C C . GLY A 1 116 ? -9.853 10.987 -3.585 1.00 79.94 116 GLY A C 1
ATOM 892 O O . GLY A 1 116 ? -9.449 10.052 -4.268 1.00 79.94 116 GLY A O 1
ATOM 893 N N . LEU A 1 117 ? -10.305 10.781 -2.338 1.00 81.88 117 LEU A N 1
ATOM 894 C CA . LEU A 1 117 ? -10.164 9.471 -1.672 1.00 81.88 117 LEU A CA 1
ATOM 895 C C . LEU A 1 117 ? -10.947 8.341 -2.369 1.00 81.88 117 LEU A C 1
ATOM 897 O O . LEU A 1 117 ? -10.520 7.192 -2.387 1.00 81.88 117 LEU A O 1
ATOM 901 N N . LYS A 1 118 ? -12.077 8.680 -3.001 1.00 86.94 118 LYS A N 1
ATOM 902 C CA . LYS A 1 118 ? -12.888 7.736 -3.791 1.00 86.94 118 LYS A CA 1
ATOM 903 C C . LYS A 1 118 ? -12.223 7.316 -5.105 1.00 86.94 118 LYS A C 1
ATOM 905 O O . LYS A 1 118 ? -12.642 6.322 -5.686 1.00 86.94 118 LYS A O 1
ATOM 910 N N . LEU A 1 119 ? -11.227 8.074 -5.568 1.00 89.25 119 LEU A N 1
ATOM 911 C CA . LEU A 1 119 ? -10.510 7.826 -6.819 1.00 89.25 119 LEU A CA 1
ATOM 912 C C . LEU A 1 119 ? -9.267 6.943 -6.610 1.00 89.25 119 LEU A C 1
ATOM 914 O O . LEU A 1 119 ? -8.725 6.414 -7.573 1.00 89.25 119 LEU A O 1
ATOM 918 N N . ILE A 1 120 ? -8.848 6.726 -5.357 1.00 91.94 120 ILE A N 1
ATOM 919 C CA . ILE A 1 120 ? -7.693 5.885 -5.010 1.00 91.94 120 ILE A CA 1
ATOM 920 C C . ILE A 1 120 ? -7.772 4.468 -5.605 1.00 91.94 120 ILE A C 1
ATOM 922 O O . ILE A 1 120 ? -6.774 4.050 -6.186 1.00 91.94 120 ILE A O 1
ATOM 926 N N . PRO A 1 121 ? -8.900 3.725 -5.536 1.00 90.88 121 PRO A N 1
ATOM 927 C CA . PRO A 1 121 ? -8.961 2.379 -6.114 1.00 90.88 121 PRO A CA 1
ATOM 928 C C . PRO A 1 121 ? -8.640 2.364 -7.614 1.00 90.88 121 PRO A C 1
ATOM 930 O O . PRO A 1 121 ? -8.032 1.423 -8.115 1.00 90.88 121 PRO A O 1
ATOM 933 N N . VAL A 1 122 ? -9.010 3.437 -8.321 1.00 92.69 122 VAL A N 1
ATOM 934 C CA . VAL A 1 122 ? -8.716 3.602 -9.748 1.00 92.69 122 VAL A CA 1
ATOM 935 C C . VAL A 1 122 ? -7.224 3.856 -9.958 1.00 92.69 122 VAL A C 1
ATOM 937 O O . VAL A 1 122 ? -6.621 3.210 -10.807 1.00 92.69 122 VAL A O 1
ATOM 940 N N . PHE A 1 123 ? -6.604 4.736 -9.166 1.00 93.69 123 PHE A N 1
ATOM 941 C CA . PHE A 1 123 ? -5.166 5.004 -9.275 1.00 93.69 123 PHE A CA 1
ATOM 942 C C . PHE A 1 123 ? -4.298 3.794 -8.921 1.00 93.69 123 PHE A C 1
ATOM 944 O O . PHE A 1 123 ? -3.331 3.528 -9.627 1.00 93.69 123 PHE A O 1
ATOM 951 N N . ILE A 1 124 ? -4.658 3.024 -7.891 1.00 93.25 124 ILE A N 1
ATOM 952 C CA . ILE A 1 124 ? -3.939 1.788 -7.550 1.00 93.25 124 ILE A CA 1
ATOM 953 C C . ILE A 1 124 ? -4.059 0.768 -8.692 1.00 93.25 124 ILE A C 1
ATOM 955 O O . ILE A 1 124 ? -3.063 0.155 -9.073 1.00 93.25 124 ILE A O 1
ATOM 959 N N . GLY A 1 125 ? -5.255 0.615 -9.273 1.00 92.81 125 GLY A N 1
ATOM 960 C CA . GLY A 1 125 ? -5.462 -0.256 -10.431 1.00 92.81 125 GLY A CA 1
ATOM 961 C C . GLY A 1 125 ? -4.640 0.179 -11.648 1.00 92.81 125 GLY A C 1
ATOM 962 O O . GLY A 1 125 ? -4.007 -0.655 -12.289 1.00 92.81 125 GLY A O 1
ATOM 963 N N . LEU A 1 126 ? -4.583 1.486 -11.927 1.00 94.12 126 LEU A N 1
ATOM 964 C CA . LEU A 1 126 ? -3.752 2.050 -12.996 1.00 94.12 126 LEU A CA 1
ATOM 965 C C . LEU A 1 126 ? -2.257 1.818 -12.757 1.00 94.12 126 LEU A C 1
ATOM 967 O O . LEU A 1 126 ? -1.552 1.498 -13.709 1.00 94.12 126 LEU A O 1
ATOM 971 N N . ALA A 1 127 ? -1.781 1.926 -11.514 1.00 92.38 127 ALA A N 1
ATOM 972 C CA . ALA A 1 127 ? -0.388 1.642 -11.173 1.00 92.38 127 ALA A CA 1
ATOM 973 C C . ALA A 1 127 ? -0.028 0.171 -11.441 1.00 92.38 127 ALA A C 1
ATOM 975 O O . ALA A 1 127 ? 1.017 -0.115 -12.016 1.00 92.38 127 ALA A O 1
ATOM 976 N N . LEU A 1 128 ? -0.924 -0.757 -11.089 1.00 93.00 128 LEU A N 1
ATOM 977 C CA . LEU A 1 128 ? -0.763 -2.190 -11.358 1.00 93.00 128 LEU A CA 1
ATOM 978 C C . LEU A 1 128 ? -0.751 -2.509 -12.856 1.00 93.00 128 LEU A C 1
ATOM 980 O O . LEU A 1 128 ? 0.107 -3.254 -13.323 1.00 93.00 128 LEU A O 1
ATOM 984 N N . ILE A 1 129 ? -1.689 -1.934 -13.614 1.00 93.50 129 ILE A N 1
ATOM 985 C CA . ILE A 1 129 ? -1.747 -2.090 -15.075 1.00 93.50 129 ILE A CA 1
ATOM 986 C C . ILE A 1 129 ? -0.479 -1.511 -15.712 1.00 93.50 129 ILE A C 1
ATOM 988 O O . ILE A 1 129 ? 0.111 -2.143 -16.584 1.00 93.50 129 ILE A O 1
ATOM 992 N N . GLY A 1 130 ? -0.032 -0.342 -15.247 1.00 91.88 130 GLY A N 1
ATOM 993 C CA . GLY A 1 130 ? 1.209 0.282 -15.694 1.00 91.88 130 GLY A CA 1
ATOM 994 C C . GLY A 1 130 ? 2.415 -0.631 -15.495 1.00 91.88 130 GLY A C 1
ATOM 995 O O . GLY A 1 130 ? 3.177 -0.831 -16.433 1.00 91.88 130 GLY A O 1
ATOM 996 N N . GLN A 1 131 ? 2.542 -1.263 -14.328 1.00 90.62 131 GLN A N 1
ATOM 997 C CA . GLN A 1 131 ? 3.619 -2.220 -14.068 1.00 90.62 131 GLN A CA 1
ATOM 998 C C . GLN A 1 131 ? 3.512 -3.486 -14.919 1.00 90.62 131 GLN A C 1
ATOM 1000 O O . GLN A 1 131 ? 4.533 -3.994 -15.369 1.00 90.62 131 GLN A O 1
ATOM 1005 N N . TYR A 1 132 ? 2.298 -3.986 -15.165 1.00 91.94 132 TYR A N 1
ATOM 1006 C CA . TYR A 1 132 ? 2.088 -5.174 -15.995 1.00 91.94 132 TYR A CA 1
ATOM 1007 C C . TYR A 1 132 ? 2.500 -4.950 -17.460 1.00 91.94 132 TYR A C 1
ATOM 1009 O O . TYR A 1 132 ? 3.068 -5.843 -18.081 1.00 91.94 132 TYR A O 1
ATOM 1017 N N . PHE A 1 133 ? 2.246 -3.754 -18.002 1.00 92.94 133 PHE A N 1
ATOM 1018 C CA . PHE A 1 133 ? 2.616 -3.375 -19.371 1.00 92.94 133 PHE A CA 1
ATOM 1019 C C . PHE A 1 133 ? 3.959 -2.632 -19.478 1.00 92.94 133 PHE A C 1
ATOM 1021 O O . PHE A 1 133 ? 4.278 -2.130 -20.553 1.00 92.94 133 PHE A O 1
ATOM 1028 N N . TYR A 1 134 ? 4.740 -2.546 -18.395 1.00 90.19 134 TYR A N 1
ATOM 1029 C CA . TYR A 1 134 ? 6.018 -1.816 -18.350 1.00 90.19 134 TYR A CA 1
ATOM 1030 C C . TYR A 1 134 ? 5.910 -0.331 -18.762 1.00 90.19 134 TYR A C 1
ATOM 1032 O O . TYR A 1 134 ? 6.803 0.242 -19.380 1.00 90.19 134 TYR A O 1
ATOM 1040 N N . LEU A 1 135 ? 4.791 0.314 -18.421 1.00 93.00 135 LEU A N 1
ATOM 1041 C CA . LEU A 1 135 ? 4.547 1.738 -18.646 1.00 93.00 135 LEU A CA 1
ATOM 1042 C C . LEU A 1 135 ? 4.988 2.542 -17.414 1.00 93.00 135 LEU A C 1
ATOM 1044 O O . LEU A 1 135 ? 4.179 2.872 -16.538 1.00 93.00 135 LEU A O 1
ATOM 1048 N N . ASP A 1 136 ? 6.278 2.873 -17.356 1.00 91.31 136 ASP A N 1
ATOM 1049 C CA . ASP A 1 136 ? 6.902 3.543 -16.204 1.00 91.31 136 ASP A CA 1
ATOM 1050 C C . ASP A 1 136 ? 6.236 4.880 -15.861 1.00 91.31 136 ASP A C 1
ATOM 1052 O O . ASP A 1 136 ? 5.938 5.149 -14.699 1.00 91.31 136 ASP A O 1
ATOM 1056 N N . ILE A 1 137 ? 5.915 5.696 -16.871 1.00 92.69 137 ILE A N 1
ATOM 1057 C CA . ILE A 1 137 ? 5.292 7.016 -16.677 1.00 92.69 137 ILE A CA 1
ATOM 1058 C C . ILE A 1 137 ? 3.888 6.877 -16.073 1.00 92.69 137 ILE A C 1
ATOM 1060 O O . ILE A 1 137 ? 3.522 7.618 -15.159 1.00 92.69 137 ILE A O 1
ATOM 1064 N N . LEU A 1 138 ? 3.096 5.908 -16.549 1.00 94.25 138 LEU A N 1
ATOM 1065 C CA . LEU A 1 138 ? 1.747 5.669 -16.031 1.00 94.25 138 LEU A CA 1
ATOM 1066 C C . LEU A 1 138 ? 1.802 5.205 -14.571 1.00 94.25 138 LEU A C 1
ATOM 1068 O O . LEU A 1 138 ? 1.039 5.696 -13.731 1.00 94.25 138 LEU A O 1
ATOM 1072 N N . THR A 1 139 ? 2.733 4.300 -14.265 1.00 93.31 139 THR A N 1
ATOM 1073 C CA . THR A 1 139 ? 2.988 3.809 -12.906 1.00 93.31 139 THR A CA 1
ATOM 1074 C C . THR A 1 139 ? 3.428 4.946 -11.992 1.00 93.31 139 THR A C 1
ATOM 1076 O O . THR A 1 139 ? 2.846 5.133 -10.927 1.00 93.31 139 THR A O 1
ATOM 1079 N N . ALA A 1 140 ? 4.391 5.758 -12.429 1.00 94.25 140 ALA A N 1
ATOM 1080 C CA . ALA A 1 140 ? 4.917 6.880 -11.668 1.00 94.25 140 ALA A CA 1
ATOM 1081 C C . ALA A 1 140 ? 3.826 7.894 -11.311 1.00 94.25 140 ALA A C 1
ATOM 1083 O O . ALA A 1 140 ? 3.662 8.237 -10.142 1.00 94.25 140 ALA A O 1
ATOM 1084 N N . MET A 1 141 ? 3.040 8.335 -12.297 1.00 95.88 141 MET A N 1
ATOM 1085 C CA . MET A 1 141 ? 1.994 9.337 -12.085 1.00 95.88 141 MET A CA 1
ATOM 1086 C C . MET A 1 141 ? 0.909 8.824 -11.134 1.00 95.88 141 MET A C 1
ATOM 1088 O O . MET A 1 141 ? 0.550 9.496 -10.167 1.00 95.88 141 MET A O 1
ATOM 1092 N N . SER A 1 142 ? 0.401 7.615 -11.375 1.00 94.38 142 SER A N 1
ATOM 1093 C CA . SER A 1 142 ? -0.658 7.020 -10.551 1.00 94.38 142 SER A CA 1
ATOM 1094 C C . SER A 1 142 ? -0.189 6.692 -9.126 1.00 94.38 142 SER A C 1
ATOM 1096 O O . SER A 1 142 ? -0.919 6.961 -8.163 1.00 94.38 142 SER A O 1
ATOM 1098 N N . ALA A 1 143 ? 1.041 6.194 -8.961 1.00 94.62 143 ALA A N 1
ATOM 1099 C CA . ALA A 1 143 ? 1.656 5.958 -7.658 1.00 94.62 143 ALA A CA 1
ATOM 1100 C C . ALA A 1 143 ? 1.908 7.270 -6.900 1.00 94.62 143 ALA A C 1
ATOM 1102 O O . ALA A 1 143 ? 1.634 7.339 -5.702 1.00 94.62 143 ALA A O 1
ATOM 1103 N N . LEU A 1 144 ? 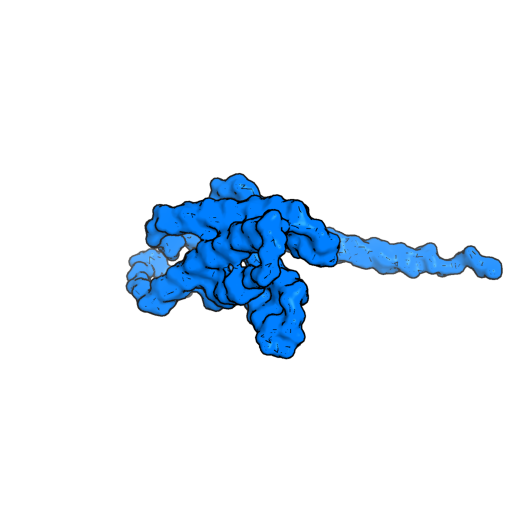2.330 8.335 -7.589 1.00 95.81 144 LEU A N 1
ATOM 1104 C CA . LEU A 1 144 ? 2.546 9.654 -6.993 1.00 95.81 144 LEU A CA 1
ATOM 1105 C C . LEU A 1 144 ? 1.237 10.227 -6.443 1.00 95.81 144 LEU A C 1
ATOM 1107 O O . LEU A 1 144 ? 1.184 10.616 -5.275 1.00 95.81 144 LEU A O 1
ATOM 1111 N N . PHE A 1 145 ? 0.155 10.213 -7.230 1.00 95.00 145 PHE A N 1
ATOM 1112 C CA . PHE A 1 145 ? -1.159 10.656 -6.748 1.00 95.00 145 PHE A CA 1
ATOM 1113 C C . PHE A 1 145 ? -1.645 9.814 -5.564 1.00 95.00 145 PHE A C 1
ATOM 1115 O O . PHE A 1 145 ? -2.110 10.363 -4.564 1.00 95.00 145 PHE A O 1
ATOM 1122 N N . THR A 1 146 ? -1.491 8.491 -5.635 1.00 94.31 146 THR A N 1
ATOM 1123 C CA . THR A 1 146 ? -1.873 7.578 -4.548 1.00 94.31 146 THR A CA 1
ATOM 1124 C C . THR A 1 146 ? -1.096 7.880 -3.263 1.00 94.31 146 THR A C 1
ATOM 1126 O O . THR A 1 146 ? -1.694 8.033 -2.194 1.00 94.31 146 THR A O 1
ATOM 1129 N N . GLY A 1 147 ? 0.225 8.031 -3.367 1.00 93.94 147 GLY A N 1
ATOM 1130 C CA . GLY A 1 147 ? 1.117 8.340 -2.253 1.00 93.94 147 GLY A CA 1
ATOM 1131 C C . GLY A 1 147 ? 0.830 9.702 -1.622 1.00 93.94 147 GLY A C 1
ATOM 1132 O O . GLY A 1 147 ? 0.745 9.798 -0.399 1.00 93.94 147 GLY A O 1
ATOM 1133 N N . LEU A 1 148 ? 0.587 10.742 -2.429 1.00 94.00 148 LEU A N 1
ATOM 1134 C CA . L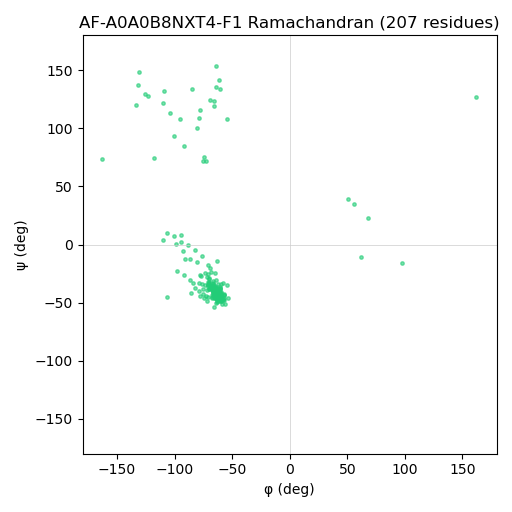EU A 1 148 ? 0.226 12.072 -1.925 1.00 94.00 148 LEU A CA 1
ATOM 1135 C C . LEU A 1 148 ? -1.113 12.066 -1.182 1.00 94.00 148 LEU A C 1
ATOM 1137 O O . LEU A 1 148 ? -1.223 12.664 -0.110 1.00 94.00 148 LEU A O 1
ATOM 1141 N N . ILE A 1 149 ? -2.126 11.372 -1.710 1.00 92.81 149 ILE A N 1
ATOM 1142 C CA . ILE A 1 149 ? -3.445 11.313 -1.073 1.00 92.81 149 ILE A CA 1
ATOM 1143 C C . ILE A 1 149 ? -3.376 10.531 0.250 1.00 92.81 149 ILE A C 1
ATOM 1145 O O . ILE A 1 149 ? -3.897 11.005 1.263 1.00 92.81 149 ILE A O 1
ATOM 1149 N N . PHE A 1 150 ? -2.711 9.369 0.284 1.00 91.50 150 PHE A N 1
ATOM 1150 C CA . PHE A 1 150 ? -2.519 8.622 1.534 1.00 91.50 150 PHE A CA 1
ATOM 1151 C C . PHE A 1 150 ? -1.612 9.358 2.525 1.00 91.50 150 PHE A C 1
ATOM 1153 O O . PHE A 1 150 ? -1.861 9.308 3.729 1.00 91.50 150 PHE A O 1
ATOM 1160 N N . GLY 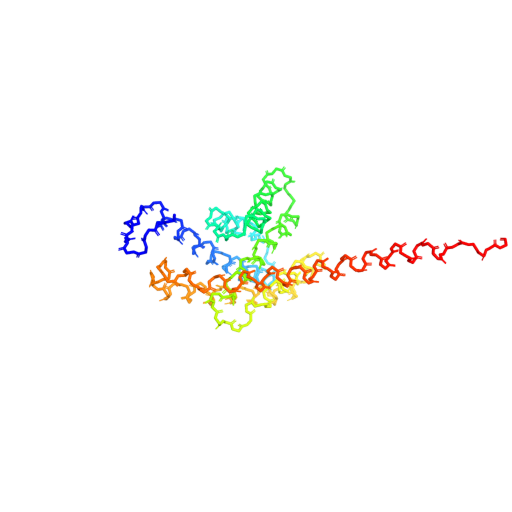A 1 151 ? -0.605 10.091 2.047 1.00 90.81 151 GLY A N 1
ATOM 1161 C CA . GLY A 1 151 ? 0.248 10.934 2.883 1.00 90.81 151 GLY A CA 1
ATOM 1162 C C . GLY A 1 151 ? -0.553 12.058 3.536 1.00 90.81 151 GLY A C 1
ATOM 1163 O O . GLY A 1 151 ? -0.496 12.249 4.752 1.00 90.81 151 GLY A O 1
ATOM 1164 N N . PHE A 1 152 ? -1.400 12.737 2.759 1.00 89.75 152 PHE A N 1
ATOM 1165 C CA . PHE A 1 152 ? -2.320 13.743 3.283 1.00 89.75 152 PHE A CA 1
ATOM 1166 C C . PHE A 1 152 ? -3.306 13.148 4.299 1.00 89.75 152 PHE A C 1
ATOM 1168 O O . PHE A 1 152 ? -3.539 13.743 5.358 1.00 89.75 152 PHE A O 1
ATOM 1175 N N . LEU A 1 153 ? -3.850 11.957 4.017 1.00 86.50 153 LEU A N 1
ATOM 1176 C CA . LEU A 1 153 ? -4.706 11.219 4.945 1.00 86.50 153 LEU A CA 1
ATOM 1177 C C . LEU A 1 153 ? -3.967 10.906 6.251 1.00 86.50 153 LEU A C 1
ATOM 1179 O O . LEU A 1 153 ? -4.525 11.147 7.317 1.00 86.50 153 LEU A O 1
ATOM 1183 N N . SER A 1 154 ? -2.721 10.431 6.188 1.00 85.94 154 SER A N 1
ATOM 1184 C CA . SER A 1 154 ? -1.907 10.125 7.368 1.00 85.94 154 SER A CA 1
ATOM 1185 C C . SER A 1 154 ? -1.693 11.362 8.249 1.00 85.94 154 SER A C 1
ATOM 1187 O O . SER A 1 154 ? -1.956 11.318 9.453 1.00 85.94 154 SER A O 1
ATOM 1189 N N . ILE A 1 155 ? -1.344 12.509 7.656 1.00 83.19 155 ILE A N 1
ATOM 1190 C CA . ILE A 1 155 ? -1.154 13.763 8.403 1.00 83.19 155 ILE A CA 1
ATOM 1191 C C . ILE A 1 155 ? -2.475 14.233 9.031 1.00 83.19 155 ILE A C 1
ATOM 1193 O O . ILE A 1 155 ? -2.502 14.709 10.169 1.00 83.19 155 ILE A O 1
ATOM 1197 N N . LYS A 1 156 ? -3.596 14.120 8.307 1.00 76.12 156 LYS A N 1
ATOM 1198 C CA . LYS A 1 156 ? -4.919 14.483 8.838 1.00 76.12 156 LYS A CA 1
ATOM 1199 C C . LYS A 1 156 ? -5.337 13.549 9.976 1.00 76.12 156 LYS A C 1
ATOM 1201 O O . LYS A 1 156 ? -5.837 14.018 10.996 1.00 76.12 156 LYS A O 1
ATOM 1206 N N . ASN A 1 157 ? -5.053 12.256 9.843 1.00 64.62 157 ASN A N 1
ATOM 1207 C CA . ASN A 1 157 ? -5.312 11.254 10.869 1.00 64.62 157 ASN A CA 1
ATOM 1208 C C . ASN A 1 157 ? -4.441 11.495 12.120 1.00 64.62 157 ASN A C 1
ATOM 1210 O O . ASN A 1 157 ? -4.923 11.385 13.246 1.00 64.62 157 ASN A O 1
ATOM 1214 N N . GLY A 1 158 ? -3.183 11.919 11.944 1.00 54.50 158 GLY A N 1
ATOM 1215 C CA . GLY A 1 158 ? -2.277 12.316 13.028 1.00 54.50 158 GLY A CA 1
ATOM 1216 C C . GLY A 1 158 ? -2.706 13.590 13.769 1.00 54.50 158 GLY A C 1
ATOM 1217 O O . GLY A 1 158 ? -2.560 13.666 14.988 1.00 54.50 158 GLY A O 1
ATOM 1218 N N . ARG A 1 159 ? -3.295 14.564 13.059 1.00 44.19 159 ARG A N 1
ATOM 1219 C CA . ARG A 1 159 ? -3.827 15.813 13.641 1.00 44.19 159 ARG A CA 1
ATOM 1220 C C . ARG A 1 159 ? -5.170 15.639 14.348 1.00 44.19 159 ARG A C 1
ATOM 1222 O O . ARG A 1 159 ? -5.434 16.352 15.313 1.00 44.19 159 ARG A O 1
ATOM 1229 N N . CYS A 1 160 ? -5.979 14.655 13.953 1.00 43.28 160 CYS A N 1
ATOM 1230 C CA . CYS A 1 160 ? -7.089 14.158 14.769 1.00 43.28 160 CYS A CA 1
ATOM 1231 C C . CYS A 1 160 ? -6.532 13.339 15.948 1.00 43.28 160 CYS A C 1
ATOM 1233 O O . CYS A 1 160 ? -6.591 12.105 15.997 1.00 43.28 160 CYS A O 1
ATOM 1235 N N . ARG A 1 161 ? -5.942 14.076 16.892 1.00 35.22 161 ARG A N 1
ATOM 1236 C CA . ARG A 1 161 ? -5.496 13.645 18.212 1.00 35.22 161 ARG A CA 1
ATOM 1237 C C . ARG A 1 161 ? -6.675 12.999 18.934 1.00 35.22 161 ARG A C 1
ATOM 1239 O O . ARG A 1 161 ? -7.593 13.703 19.323 1.00 35.22 161 ARG A O 1
ATOM 1246 N N . PHE A 1 162 ? -6.636 11.675 19.089 1.00 31.69 162 PHE A N 1
ATOM 1247 C CA . PHE A 1 162 ? -7.301 10.911 20.158 1.00 31.69 162 PHE A CA 1
ATOM 1248 C C . PHE A 1 162 ? -8.851 10.959 20.262 1.00 31.69 162 PHE A C 1
ATOM 1250 O O . PHE A 1 162 ? -9.432 10.136 20.957 1.00 31.69 162 PHE A O 1
ATOM 1257 N N . ILE A 1 163 ? -9.547 11.848 19.543 1.00 33.00 163 ILE A N 1
ATOM 1258 C CA . ILE A 1 163 ? -10.944 12.216 19.836 1.00 33.00 163 ILE A CA 1
ATOM 1259 C C . ILE A 1 163 ? -12.009 11.299 19.200 1.00 33.00 163 ILE A C 1
ATOM 1261 O O . ILE A 1 163 ? -13.174 11.371 19.564 1.00 33.00 163 ILE A O 1
ATOM 1265 N N . LEU A 1 164 ? -11.649 10.423 18.253 1.00 36.41 164 LEU A N 1
ATOM 1266 C CA . LEU A 1 164 ? -12.627 9.639 17.470 1.00 36.41 164 LEU A CA 1
ATOM 1267 C C . LEU A 1 164 ? -12.856 8.199 17.957 1.00 36.41 164 LEU A C 1
ATOM 1269 O O . LEU A 1 164 ? -13.670 7.488 17.367 1.00 36.41 164 LEU A O 1
ATOM 1273 N N . ILE A 1 165 ? -12.185 7.759 19.028 1.00 38.12 165 ILE A N 1
ATOM 1274 C CA . ILE A 1 165 ? -12.445 6.427 19.604 1.00 38.12 165 ILE A CA 1
ATOM 1275 C C . ILE A 1 165 ? -13.793 6.402 20.355 1.00 38.12 165 ILE A C 1
ATOM 1277 O O . ILE A 1 165 ? -14.434 5.357 20.398 1.00 38.12 165 ILE A O 1
ATOM 1281 N N . LEU A 1 166 ? -14.300 7.548 20.834 1.00 34.94 166 LEU A N 1
ATOM 1282 C CA . LEU A 1 166 ? -15.576 7.610 21.566 1.00 34.94 166 LEU A CA 1
ATOM 1283 C C . LEU A 1 166 ? -16.795 8.023 20.711 1.00 34.94 166 LEU A C 1
ATOM 1285 O O . LEU A 1 166 ? -17.915 7.627 21.024 1.00 34.94 166 LEU A O 1
ATOM 1289 N N . GLU A 1 167 ? -16.610 8.712 19.578 1.00 34.94 167 GLU A N 1
ATOM 1290 C CA . GLU A 1 167 ? -17.723 9.364 18.856 1.00 34.94 167 GLU A CA 1
ATOM 1291 C C . GLU A 1 167 ? -18.267 8.607 17.618 1.00 34.94 167 GLU A C 1
ATOM 1293 O O . GLU A 1 167 ? -19.065 9.146 16.851 1.00 34.94 167 GLU A O 1
ATOM 1298 N N . THR A 1 168 ? -17.843 7.367 17.338 1.00 41.31 168 THR A N 1
ATOM 1299 C CA . THR A 1 168 ? -18.184 6.698 16.055 1.00 41.31 168 THR A CA 1
ATOM 1300 C C . THR A 1 168 ? -19.422 5.795 16.073 1.00 41.31 168 THR A C 1
ATOM 1302 O O . THR A 1 168 ? -19.768 5.219 15.035 1.00 41.31 168 THR A O 1
ATOM 1305 N N . LYS A 1 169 ? -20.156 5.673 17.189 1.00 39.41 169 LYS A N 1
ATOM 1306 C CA . LYS A 1 169 ? -21.326 4.771 17.229 1.00 39.41 169 LYS A CA 1
ATOM 1307 C C . LYS A 1 169 ? -22.541 5.212 16.385 1.00 39.41 169 LYS A C 1
ATOM 1309 O O . LYS A 1 169 ? -23.138 4.322 15.774 1.00 39.41 169 LYS A O 1
ATOM 1314 N N . PRO A 1 170 ? -22.925 6.499 16.248 1.00 33.12 170 PRO A N 1
ATOM 1315 C CA . PRO A 1 170 ? -24.122 6.826 15.465 1.00 33.12 170 PRO A CA 1
ATOM 1316 C C . PRO A 1 170 ? -23.869 7.005 13.955 1.00 33.12 170 PRO A C 1
ATOM 1318 O O . PRO A 1 170 ? -24.743 6.672 13.156 1.00 33.12 170 PRO A O 1
ATOM 1321 N N . ILE A 1 171 ? -22.685 7.458 13.521 1.00 41.91 171 ILE A N 1
ATOM 1322 C CA . ILE A 1 171 ? -22.435 7.805 12.102 1.00 41.91 171 ILE A CA 1
ATOM 1323 C C . ILE A 1 171 ? -22.184 6.563 11.222 1.00 41.91 171 ILE A C 1
ATOM 1325 O O . ILE A 1 171 ? -22.618 6.510 10.068 1.00 41.91 171 ILE A O 1
ATOM 1329 N N . ILE A 1 172 ? -21.570 5.505 11.763 1.00 42.19 172 ILE A N 1
ATOM 1330 C CA . ILE A 1 172 ? -21.261 4.285 10.991 1.00 42.19 172 ILE A CA 1
ATOM 1331 C C . ILE A 1 172 ? -22.531 3.479 10.650 1.00 42.19 172 ILE A C 1
ATOM 1333 O O . ILE A 1 172 ? -22.588 2.805 9.615 1.00 42.19 172 ILE A O 1
ATOM 1337 N N . ARG A 1 173 ? -23.599 3.608 11.452 1.00 34.81 173 ARG A N 1
ATOM 1338 C CA . ARG A 1 173 ? -24.881 2.918 11.223 1.00 34.81 173 ARG A CA 1
ATOM 1339 C C . ARG A 1 173 ? -25.588 3.382 9.934 1.00 34.81 173 ARG A C 1
ATOM 1341 O O . ARG A 1 173 ? -26.326 2.594 9.342 1.00 34.81 173 ARG A O 1
ATOM 1348 N N . TYR A 1 174 ? -25.318 4.600 9.454 1.00 37.56 174 TYR A N 1
ATOM 1349 C CA . TYR A 1 174 ? -25.884 5.125 8.203 1.00 37.56 174 TYR A CA 1
ATOM 1350 C C . TYR A 1 174 ? -25.069 4.731 6.959 1.00 37.56 174 TYR A C 1
ATOM 1352 O O . TYR A 1 174 ? -25.651 4.298 5.962 1.00 37.56 174 TYR A O 1
ATOM 1360 N N . SER A 1 175 ? -23.732 4.774 7.021 1.00 38.34 175 SER A N 1
ATOM 1361 C CA . SER A 1 175 ? -22.877 4.417 5.871 1.00 38.34 175 SER A CA 1
ATOM 1362 C C . SER A 1 175 ? -22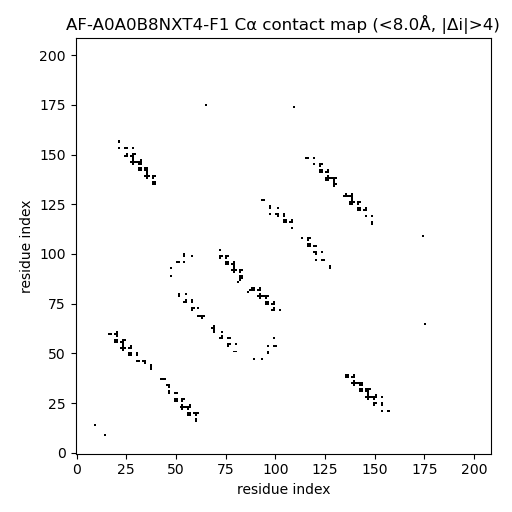.896 2.924 5.536 1.00 38.34 175 SER A C 1
ATOM 1364 O O . SER A 1 175 ? -22.879 2.576 4.358 1.00 38.34 175 SER A O 1
ATOM 1366 N N . CYS A 1 176 ? -23.029 2.029 6.525 1.00 34.19 176 CYS A N 1
ATOM 1367 C CA . CYS A 1 176 ? -23.124 0.584 6.269 1.00 34.19 176 CYS A CA 1
ATOM 1368 C C . CYS A 1 176 ? -24.409 0.211 5.500 1.00 34.19 176 CYS A C 1
ATOM 1370 O O . CYS A 1 176 ? -24.391 -0.642 4.616 1.00 34.19 176 CYS A O 1
ATOM 1372 N N . ARG A 1 177 ? -25.522 0.915 5.761 1.00 35.91 177 ARG A N 1
ATOM 1373 C CA . ARG A 1 177 ? -26.799 0.713 5.052 1.00 35.91 177 ARG A CA 1
ATOM 1374 C C . ARG A 1 177 ? -26.731 1.207 3.598 1.00 35.91 177 ARG A C 1
ATOM 1376 O O . ARG A 1 177 ? -27.397 0.646 2.731 1.00 35.91 177 ARG A O 1
ATOM 1383 N N . LEU A 1 178 ? -25.893 2.211 3.321 1.00 40.91 178 LEU A N 1
ATOM 1384 C CA . LEU A 1 178 ? -25.601 2.676 1.963 1.00 40.91 178 LEU A CA 1
ATOM 1385 C C . LEU A 1 178 ? -24.603 1.766 1.231 1.00 40.91 178 LEU A C 1
ATOM 1387 O O . LEU A 1 178 ? -24.804 1.495 0.052 1.00 40.91 178 LEU A O 1
ATOM 1391 N N . MET A 1 179 ? -23.565 1.264 1.910 1.00 40.03 179 MET A N 1
ATOM 1392 C CA . MET A 1 179 ? -22.588 0.329 1.333 1.00 40.03 179 MET A CA 1
ATOM 1393 C C . MET A 1 179 ? -23.245 -1.009 0.981 1.00 40.03 179 MET A C 1
ATOM 1395 O O . MET A 1 179 ? -23.061 -1.487 -0.131 1.00 40.03 179 MET A O 1
ATOM 1399 N N . ALA A 1 180 ? -24.090 -1.558 1.864 1.00 38.94 180 ALA A N 1
ATOM 1400 C CA . ALA A 1 180 ? -24.874 -2.757 1.575 1.00 38.94 180 ALA A CA 1
ATOM 1401 C C . ALA A 1 180 ? -25.819 -2.545 0.384 1.00 38.94 180 ALA A C 1
ATOM 1403 O O . ALA A 1 180 ? -25.923 -3.428 -0.456 1.00 38.94 180 ALA A O 1
ATOM 1404 N N . LYS A 1 181 ? -26.436 -1.359 0.249 1.00 40.91 181 LYS A N 1
ATOM 1405 C CA . LYS A 1 181 ? -27.264 -1.015 -0.921 1.00 40.91 181 LYS A CA 1
ATOM 1406 C C . LYS A 1 181 ? -26.458 -0.816 -2.208 1.00 40.91 181 LYS A C 1
ATOM 1408 O O . LYS A 1 181 ? -26.956 -1.132 -3.279 1.00 40.91 181 LYS A O 1
ATOM 1413 N N . ARG A 1 182 ? -25.229 -0.293 -2.142 1.00 44.94 182 ARG A N 1
ATOM 1414 C CA . ARG A 1 182 ? -24.395 -0.051 -3.335 1.00 44.94 182 ARG A CA 1
ATOM 1415 C C . ARG A 1 182 ? -23.660 -1.307 -3.791 1.00 44.94 182 ARG A C 1
ATOM 1417 O O . ARG A 1 182 ? -23.584 -1.548 -4.985 1.00 44.94 182 ARG A O 1
ATOM 1424 N N . ILE A 1 183 ? -23.196 -2.132 -2.854 1.00 45.88 183 ILE A N 1
ATOM 1425 C CA . ILE A 1 183 ? -22.635 -3.457 -3.136 1.00 45.88 183 ILE A CA 1
ATOM 1426 C C . ILE A 1 183 ? -23.749 -4.410 -3.579 1.00 45.88 183 ILE A C 1
ATOM 1428 O O . ILE A 1 183 ? -23.531 -5.148 -4.531 1.00 45.88 183 ILE A O 1
ATOM 1432 N N . SER A 1 184 ? -24.959 -4.353 -3.000 1.00 40.97 184 SER A N 1
ATOM 1433 C CA . SER A 1 184 ? -26.098 -5.109 -3.540 1.00 40.97 184 SER A CA 1
ATOM 1434 C C . SER A 1 184 ? -26.531 -4.600 -4.912 1.00 40.97 184 SER A C 1
ATOM 1436 O O . SER A 1 184 ? -26.866 -5.425 -5.744 1.00 40.97 184 SER A O 1
ATOM 1438 N N . SER A 1 185 ? -26.464 -3.295 -5.196 1.00 39.72 185 SER A N 1
ATOM 1439 C CA . SER A 1 185 ? -26.729 -2.740 -6.534 1.00 39.72 185 SER A CA 1
ATOM 1440 C C . SER A 1 185 ? -25.694 -3.197 -7.567 1.00 39.72 185 SER A C 1
ATOM 1442 O O . SER A 1 185 ? -26.080 -3.607 -8.653 1.00 39.72 185 SER A O 1
ATOM 1444 N N . ILE A 1 186 ? -24.402 -3.213 -7.218 1.00 46.91 186 ILE A N 1
ATOM 1445 C CA . ILE A 1 186 ? -23.321 -3.707 -8.093 1.00 46.91 186 ILE A CA 1
ATOM 1446 C C . ILE A 1 186 ? -23.403 -5.237 -8.256 1.00 46.91 186 ILE A C 1
ATOM 1448 O O . ILE A 1 186 ? -23.219 -5.760 -9.352 1.00 46.91 186 ILE A O 1
ATOM 1452 N N . ALA A 1 187 ? -23.749 -5.974 -7.196 1.00 39.41 187 ALA A N 1
ATOM 1453 C CA . ALA A 1 187 ? -23.967 -7.419 -7.254 1.00 39.41 187 ALA A CA 1
ATOM 1454 C C . ALA A 1 187 ? -25.259 -7.795 -8.005 1.00 39.41 187 ALA A C 1
ATOM 1456 O O . ALA A 1 187 ? -25.285 -8.825 -8.678 1.00 39.41 187 ALA A O 1
ATOM 1457 N N . LEU A 1 188 ? -26.316 -6.972 -7.944 1.00 38.88 188 LEU A N 1
ATOM 1458 C CA . LEU A 1 188 ? -27.521 -7.128 -8.765 1.00 38.88 188 LEU A CA 1
ATOM 1459 C C . LEU A 1 188 ? -27.254 -6.766 -10.227 1.00 38.88 188 LEU A C 1
ATOM 1461 O O . LEU A 1 188 ? -27.732 -7.489 -11.092 1.00 38.88 188 LEU A O 1
ATOM 1465 N N . GLU A 1 189 ? -26.465 -5.732 -10.528 1.00 37.62 189 GLU A N 1
ATOM 1466 C CA . GLU A 1 189 ? -26.045 -5.426 -11.905 1.00 37.62 189 GLU A CA 1
ATOM 1467 C C . GLU A 1 189 ? -25.199 -6.556 -12.509 1.00 37.62 189 GLU A C 1
ATOM 1469 O O . GLU A 1 189 ? -25.415 -6.942 -13.659 1.00 37.62 189 GLU A O 1
ATOM 1474 N N . LEU A 1 190 ? -24.306 -7.170 -11.724 1.00 36.19 190 LEU A N 1
ATOM 1475 C CA . LEU A 1 190 ? -23.525 -8.336 -12.153 1.00 36.19 190 LEU A CA 1
ATOM 1476 C C . LEU A 1 190 ? -24.382 -9.607 -12.286 1.00 36.19 190 LEU A C 1
ATOM 1478 O O . LEU A 1 190 ? -24.174 -10.385 -13.220 1.00 36.19 190 LEU A O 1
ATOM 1482 N N . ARG A 1 191 ? -25.389 -9.803 -11.420 1.00 32.03 191 ARG A N 1
ATOM 1483 C CA . ARG A 1 191 ? -26.364 -10.907 -11.528 1.00 32.03 191 ARG A CA 1
ATOM 1484 C C . ARG A 1 191 ? -27.356 -10.707 -12.687 1.00 32.03 191 ARG A C 1
ATOM 1486 O O . ARG A 1 191 ? -27.823 -11.685 -13.266 1.00 32.03 191 ARG A O 1
ATOM 1493 N N . CYS A 1 192 ? -27.643 -9.461 -13.069 1.00 31.38 192 CYS A N 1
ATOM 1494 C CA . CYS A 1 192 ? -28.463 -9.138 -14.236 1.00 31.38 192 CYS A CA 1
ATOM 1495 C C . CYS A 1 192 ? -27.670 -9.345 -15.541 1.00 31.38 192 CYS A C 1
ATOM 1497 O O . CYS A 1 192 ? -28.173 -9.994 -16.455 1.00 31.38 192 CYS A O 1
ATOM 1499 N N . ARG A 1 193 ? -26.390 -8.933 -15.607 1.00 32.75 193 ARG A N 1
ATOM 1500 C CA . ARG A 1 193 ? -25.514 -9.220 -16.765 1.00 32.75 193 ARG A CA 1
ATOM 1501 C C . ARG A 1 193 ? -25.248 -10.712 -16.978 1.00 32.75 193 ARG A C 1
ATOM 1503 O O . ARG A 1 193 ? -25.212 -11.153 -18.121 1.00 32.75 193 ARG A O 1
ATOM 1510 N N . THR A 1 194 ? -25.108 -11.505 -15.916 1.00 31.30 194 THR A N 1
ATOM 1511 C CA . THR A 1 194 ? -24.910 -12.962 -16.057 1.00 31.30 194 THR A CA 1
ATOM 1512 C C . THR A 1 194 ? -26.161 -13.687 -16.553 1.00 31.30 194 THR A C 1
ATOM 1514 O O . THR A 1 194 ? -26.019 -14.618 -17.342 1.00 31.30 194 THR A O 1
ATOM 1517 N N . LYS A 1 195 ? -27.374 -13.224 -16.205 1.00 32.09 195 LYS A N 1
ATOM 1518 C CA . LYS A 1 195 ? -28.628 -13.726 -16.804 1.00 32.09 195 LYS A CA 1
ATOM 1519 C C . LYS A 1 195 ? -28.773 -13.362 -18.286 1.00 32.09 195 LYS A C 1
ATOM 1521 O O . LYS A 1 195 ? -29.251 -14.185 -19.056 1.00 32.09 195 LYS A O 1
ATOM 1526 N N . TRP A 1 196 ? -28.322 -12.177 -18.702 1.00 29.69 196 TRP A N 1
ATOM 1527 C CA . TRP A 1 196 ? -28.306 -11.798 -20.123 1.00 29.69 196 TRP A CA 1
ATOM 1528 C C . TRP A 1 196 ? -27.330 -12.646 -20.953 1.00 29.69 196 TRP A C 1
ATOM 1530 O O . TRP A 1 196 ? -27.650 -13.018 -22.077 1.00 29.69 196 TRP A O 1
ATOM 1540 N N . ILE A 1 197 ? -26.181 -13.028 -20.388 1.00 37.44 197 ILE A N 1
ATOM 1541 C CA . ILE A 1 197 ? -25.201 -13.887 -21.077 1.00 37.44 197 ILE A CA 1
ATOM 1542 C C . ILE A 1 197 ? -25.710 -15.335 -21.211 1.00 37.44 197 ILE A C 1
ATOM 1544 O O . ILE A 1 197 ? -25.483 -15.952 -22.246 1.00 37.44 197 ILE A O 1
ATOM 1548 N N . THR A 1 198 ? -26.467 -15.855 -20.235 1.00 36.62 198 THR A N 1
ATOM 1549 C CA . THR A 1 198 ? -27.076 -17.201 -20.335 1.00 36.62 198 THR A CA 1
ATOM 1550 C C . THR A 1 198 ? -28.327 -17.250 -21.219 1.00 36.62 198 THR A C 1
ATOM 1552 O O . THR A 1 198 ? -28.604 -18.293 -21.804 1.00 36.62 198 THR A O 1
ATOM 1555 N N . LEU A 1 199 ? -29.063 -16.140 -21.378 1.00 35.66 199 LEU A N 1
ATOM 1556 C CA . LEU A 1 199 ? -30.155 -16.058 -22.360 1.00 35.66 199 LEU A CA 1
ATOM 1557 C C . LEU A 1 199 ? -29.645 -15.886 -23.802 1.00 35.66 199 LEU A C 1
ATOM 1559 O O . LEU A 1 199 ? -30.235 -16.458 -24.714 1.00 35.66 199 LEU A O 1
ATOM 1563 N N . CYS A 1 200 ? -28.528 -15.180 -24.024 1.00 31.84 200 CYS A N 1
ATOM 1564 C CA . CYS A 1 200 ? -27.928 -15.065 -25.362 1.00 31.84 200 CYS A CA 1
ATOM 1565 C C . CYS A 1 200 ? -27.298 -16.374 -25.867 1.00 31.84 200 CYS A C 1
ATOM 1567 O O . CYS A 1 200 ? -27.316 -16.620 -27.070 1.00 31.84 200 CYS A O 1
ATOM 1569 N N . SER A 1 201 ? -26.792 -17.249 -24.989 1.00 36.31 201 SER A N 1
ATOM 1570 C CA . SER A 1 201 ? -26.256 -18.556 -25.405 1.00 36.31 201 SER A CA 1
ATOM 1571 C C . SER A 1 201 ? -27.335 -19.599 -25.734 1.00 36.31 201 SER A C 1
ATOM 1573 O O . SER A 1 201 ? -27.007 -20.643 -26.282 1.00 36.31 201 SER A O 1
ATOM 1575 N N . SER A 1 202 ? -28.613 -19.329 -25.436 1.00 37.06 202 SER A N 1
ATOM 1576 C CA . SER A 1 202 ? -29.748 -20.188 -25.822 1.00 37.06 202 SER A CA 1
ATOM 1577 C C . SER A 1 202 ? -30.397 -19.785 -27.156 1.00 37.06 202 SER A C 1
ATOM 1579 O O . SER A 1 202 ? -31.298 -20.481 -27.617 1.00 37.06 202 SER A O 1
ATOM 1581 N N . LEU A 1 203 ? -29.973 -18.671 -27.765 1.00 39.38 203 LEU A N 1
ATOM 1582 C CA . LEU A 1 203 ? -30.536 -18.135 -29.014 1.00 39.38 203 LEU A CA 1
ATOM 1583 C C . LEU A 1 203 ? -29.589 -18.247 -30.224 1.00 39.38 203 LEU A C 1
ATOM 1585 O O . LEU A 1 203 ? -29.945 -17.805 -31.311 1.00 39.38 203 LEU A O 1
ATOM 1589 N N . TYR A 1 204 ? -28.417 -18.871 -30.064 1.00 37.78 204 TYR A N 1
ATOM 1590 C CA . TYR A 1 204 ? -27.448 -19.110 -31.142 1.00 37.78 204 TYR A CA 1
ATOM 1591 C C . TYR A 1 204 ? -27.211 -20.612 -31.372 1.00 37.78 204 TYR A C 1
ATOM 1593 O O . TYR A 1 204 ? -26.188 -21.162 -30.970 1.00 37.78 204 TYR A O 1
ATOM 1601 N N . SER A 1 205 ? -28.197 -21.268 -31.995 1.00 33.62 205 SER A N 1
ATOM 1602 C CA . SER A 1 205 ? -28.123 -22.405 -32.949 1.00 33.62 205 SER A CA 1
ATOM 1603 C C . SER A 1 205 ? -29.512 -23.065 -32.996 1.00 33.62 205 SER A C 1
ATOM 1605 O O . SER A 1 205 ? -30.024 -23.376 -31.921 1.00 33.62 205 SER A O 1
ATOM 1607 N N . PRO A 1 206 ? -30.157 -23.270 -34.167 1.00 36.59 206 PRO A N 1
ATOM 1608 C CA . PRO A 1 206 ? -29.537 -23.676 -35.432 1.00 36.59 206 PRO A CA 1
ATOM 1609 C C . PRO A 1 206 ? -29.970 -22.837 -36.654 1.00 36.59 206 PRO A C 1
ATOM 1611 O O . PRO A 1 206 ? -31.150 -22.569 -36.855 1.00 36.59 206 PRO A O 1
ATOM 1614 N N . LEU A 1 207 ? -29.016 -22.478 -37.513 1.00 34.91 207 LEU A N 1
ATOM 1615 C CA . LEU A 1 207 ? -29.251 -22.212 -38.940 1.00 34.91 207 LEU A CA 1
ATOM 1616 C C . LEU A 1 207 ? -27.896 -22.245 -39.652 1.00 34.91 207 LEU A C 1
ATOM 1618 O O . LEU A 1 207 ? -27.307 -21.227 -40.000 1.00 34.91 207 LEU A O 1
ATOM 1622 N N . LEU A 1 208 ? -27.384 -23.462 -39.796 1.00 33.31 208 LEU A N 1
ATOM 1623 C CA . LEU A 1 208 ? -26.354 -23.807 -40.760 1.00 33.31 208 LEU A CA 1
ATOM 1624 C C . LEU A 1 208 ? -26.824 -25.091 -41.441 1.00 33.31 208 LEU A C 1
ATOM 1626 O O . LEU A 1 208 ? -27.139 -26.076 -40.770 1.00 33.31 208 LEU A O 1
ATOM 1630 N N . PHE A 1 209 ? -26.975 -24.956 -42.757 1.00 37.19 209 PHE A N 1
ATOM 1631 C CA . PHE A 1 209 ? -26.982 -26.025 -43.747 1.00 37.19 209 PHE A CA 1
ATOM 1632 C C . PHE A 1 209 ? -25.830 -27.010 -43.523 1.00 37.19 209 PHE A C 1
ATOM 1634 O O . PHE A 1 209 ? -24.755 -26.551 -43.067 1.00 37.19 209 PHE A O 1
#

pLDDT: mean 74.79, std 23.42, range [29.69, 95.88]